Protein AF-A0A182RPG8-F1 (afdb_monomer)

Mean predicted aligned error: 22.14 Å

Sequence (186 aa):
MSAATTPNIVIPEDTPSEQEEIRKASRMTLKEVQNVVSTLKENFYPGKSLPHAPGKDLSVSSAKQPSEPKRCKMVEQLTKATQTTFEDETNLLAEQPSAGYWVKVAEKRRLALKETVEENARLHMELSEKTEELNDLQNVVESLKSLVETVVEMLNEESESKTTNEASQVDDSGIAHSLVDGGTDN

Foldseek 3Di:
DDDDDDDDDDDDDDDPVVVVVCVVVVDDDPVNVVVVVVVPPPPDDDDDDDDDDDDDDDDDDDDDDDDDDDDPPDPPPPDPPPDQDPLNVCQVPDPHGDPVVVVVVVVVVVVVVVVVVVVVVVVVVVVVVVVVVVVVVVVVVVVVVVVVVVVVVVVVVVVVVVVVVVPDDPPPPDDPPPPDDDDDDD

Organism: Anopheles funestus (NCBI:txid62324)

Structure (mmCIF, N/CA/C/O backbone):
data_AF-A0A182RPG8-F1
#
_entry.id   AF-A0A182RPG8-F1
#
loop_
_atom_site.group_PDB
_atom_site.id
_atom_site.type_symbol
_atom_site.label_atom_id
_atom_site.label_alt_id
_atom_site.label_comp_id
_atom_site.label_asym_id
_atom_site.label_entity_id
_atom_site.label_seq_id
_atom_site.pdbx_PDB_ins_code
_atom_site.Cartn_x
_atom_site.Cartn_y
_atom_site.Cartn_z
_atom_site.occupancy
_atom_site.B_iso_or_equiv
_atom_site.auth_seq_id
_atom_site.auth_comp_id
_atom_site.auth_asym_id
_atom_site.auth_atom_id
_atom_site.pdbx_PDB_model_num
ATOM 1 N N . MET A 1 1 ? 1.457 34.847 -58.597 1.00 41.38 1 MET A N 1
ATOM 2 C CA . MET A 1 1 ? 2.650 34.187 -58.028 1.00 41.38 1 MET A CA 1
ATOM 3 C C . MET A 1 1 ? 3.564 35.287 -57.500 1.00 41.38 1 MET A C 1
ATOM 5 O O . MET A 1 1 ? 4.324 35.835 -58.284 1.00 41.38 1 MET A O 1
ATOM 9 N N . SER A 1 2 ? 3.437 35.674 -56.228 1.00 42.12 2 SER A N 1
ATOM 10 C CA . SER A 1 2 ? 4.335 36.659 -55.602 1.00 42.12 2 SER A CA 1
ATOM 11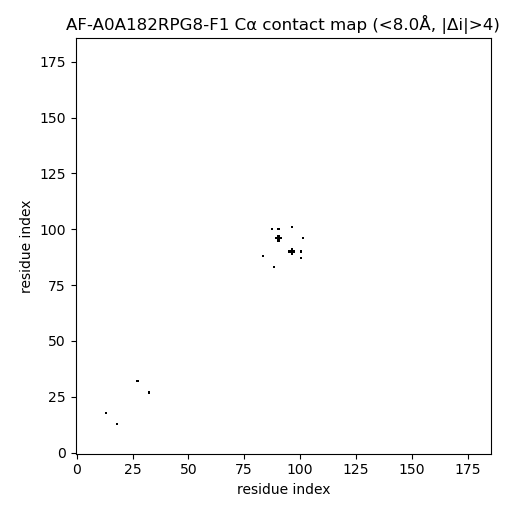 C C . SER A 1 2 ? 5.017 35.990 -54.419 1.00 42.12 2 SER A C 1
ATOM 13 O O . SER A 1 2 ? 4.348 35.609 -53.462 1.00 42.12 2 SER A O 1
ATOM 15 N N . ALA A 1 3 ? 6.328 35.785 -54.528 1.00 46.50 3 ALA A N 1
ATOM 16 C CA . ALA A 1 3 ? 7.155 35.240 -53.463 1.00 46.50 3 ALA A CA 1
ATOM 17 C C . ALA A 1 3 ? 7.423 36.339 -52.423 1.00 46.50 3 ALA A C 1
ATOM 19 O O . ALA A 1 3 ? 7.893 37.421 -52.771 1.00 46.50 3 ALA A O 1
ATOM 20 N N . ALA A 1 4 ? 7.091 36.072 -51.161 1.00 50.72 4 ALA A N 1
ATOM 21 C CA . ALA A 1 4 ? 7.407 36.953 -50.047 1.00 50.72 4 ALA A CA 1
ATOM 22 C C . ALA A 1 4 ? 8.872 36.740 -49.631 1.00 50.72 4 ALA A C 1
ATOM 24 O O . ALA A 1 4 ? 9.248 35.653 -49.197 1.00 50.72 4 ALA A O 1
ATOM 25 N N . THR A 1 5 ? 9.694 37.777 -49.778 1.00 60.41 5 THR A N 1
ATOM 26 C CA . THR A 1 5 ? 11.069 37.827 -49.266 1.00 60.41 5 THR A CA 1
ATOM 27 C C . THR A 1 5 ? 11.039 37.930 -47.742 1.00 60.41 5 THR A C 1
ATOM 29 O O . THR A 1 5 ? 10.543 38.914 -47.197 1.00 60.41 5 THR A O 1
ATOM 32 N N . THR A 1 6 ? 11.573 36.930 -47.043 1.00 64.56 6 THR A N 1
ATOM 33 C CA . THR A 1 6 ? 11.784 36.978 -45.589 1.00 64.56 6 THR A CA 1
ATOM 34 C C . THR A 1 6 ? 13.013 37.835 -45.257 1.00 64.56 6 THR A C 1
ATOM 36 O O . THR A 1 6 ? 14.055 37.641 -45.890 1.00 64.56 6 THR A O 1
ATOM 39 N N . PRO A 1 7 ? 12.945 38.765 -44.285 1.00 70.06 7 PRO A N 1
ATOM 40 C CA . PRO A 1 7 ? 14.108 39.538 -43.867 1.00 70.06 7 PRO A CA 1
ATOM 41 C C . PRO A 1 7 ? 15.117 38.637 -43.145 1.00 70.06 7 PRO A C 1
ATOM 43 O O . PRO A 1 7 ? 14.754 37.815 -42.305 1.00 70.06 7 PRO A O 1
ATOM 46 N N . ASN A 1 8 ? 16.391 38.793 -43.496 1.00 68.50 8 ASN A N 1
ATOM 47 C CA . ASN A 1 8 ? 17.498 38.028 -42.938 1.00 68.50 8 ASN A CA 1
ATOM 48 C C . ASN A 1 8 ? 17.723 38.459 -41.474 1.00 68.50 8 ASN A C 1
ATOM 50 O O . ASN A 1 8 ? 18.109 39.601 -41.224 1.00 68.50 8 ASN A O 1
ATOM 54 N N . ILE A 1 9 ? 17.434 37.581 -40.510 1.00 73.88 9 ILE A N 1
ATOM 55 C CA . ILE A 1 9 ? 17.651 37.848 -39.081 1.00 73.88 9 ILE A CA 1
ATOM 56 C C . ILE A 1 9 ? 19.126 37.583 -38.781 1.00 73.88 9 ILE A C 1
ATOM 58 O O . ILE A 1 9 ? 19.564 36.436 -38.749 1.00 73.88 9 ILE A O 1
ATOM 62 N N . VAL A 1 10 ? 19.894 38.651 -38.575 1.00 72.12 10 VAL A N 1
ATOM 63 C CA . VAL A 1 10 ? 21.277 38.564 -38.097 1.00 72.12 10 VAL A CA 1
ATOM 64 C C . VAL A 1 10 ? 21.232 38.542 -36.574 1.00 72.12 10 VAL A C 1
ATOM 66 O O . VAL A 1 10 ? 20.881 39.544 -35.954 1.00 72.12 10 VAL A O 1
ATOM 69 N N . ILE A 1 11 ? 21.546 37.393 -35.977 1.00 74.62 11 ILE A N 1
ATOM 70 C CA . ILE A 1 11 ? 21.725 37.269 -34.528 1.00 74.62 11 ILE A CA 1
ATOM 71 C C . ILE A 1 11 ? 23.160 37.723 -34.224 1.00 74.62 11 ILE A C 1
ATOM 73 O O . ILE A 1 11 ? 24.088 37.122 -34.766 1.00 74.62 11 ILE A O 1
ATOM 77 N N . PRO A 1 12 ? 23.368 38.786 -33.427 1.00 74.81 12 PRO A N 1
ATOM 78 C CA . PRO A 1 12 ? 24.707 39.165 -33.006 1.00 74.81 12 PRO A CA 1
ATOM 79 C C . PRO A 1 12 ? 25.289 38.047 -32.138 1.00 74.81 12 PRO A C 1
ATOM 81 O O . PRO A 1 12 ? 24.662 37.624 -31.169 1.00 74.81 12 PRO A O 1
ATOM 84 N N . GLU A 1 13 ? 26.462 37.541 -32.515 1.00 76.44 13 GLU A N 1
ATOM 85 C CA . GLU A 1 13 ? 27.203 36.604 -31.675 1.00 76.44 13 GLU A CA 1
ATOM 86 C C . GLU A 1 13 ? 27.802 37.360 -30.488 1.00 76.44 13 GLU A C 1
ATOM 88 O O . GLU A 1 13 ? 28.485 38.372 -30.671 1.00 76.44 13 GLU A O 1
ATOM 93 N N . ASP A 1 14 ? 27.549 36.851 -29.281 1.00 79.56 14 ASP A N 1
ATOM 94 C CA . ASP A 1 14 ? 28.179 37.347 -28.061 1.00 79.56 14 ASP A CA 1
ATOM 95 C C . ASP A 1 14 ? 29.699 37.269 -28.191 1.00 79.56 14 ASP A C 1
ATOM 97 O O . ASP A 1 14 ? 30.266 36.269 -28.653 1.00 79.56 14 ASP A O 1
ATOM 101 N N . THR A 1 15 ? 30.379 38.317 -27.737 1.00 82.50 15 THR A N 1
ATOM 102 C CA . THR A 1 15 ? 31.837 38.336 -27.740 1.00 82.50 15 THR A CA 1
ATOM 103 C C . THR A 1 15 ? 32.386 37.239 -26.815 1.00 82.50 15 THR A C 1
ATOM 105 O O . THR A 1 15 ? 31.747 36.848 -25.832 1.00 82.50 15 THR A O 1
ATOM 108 N N . PRO A 1 16 ? 33.605 36.723 -27.063 1.00 77.19 16 PRO A N 1
ATOM 109 C CA . PRO A 1 16 ? 34.189 35.665 -26.233 1.00 77.19 16 PRO A CA 1
ATOM 110 C C . PRO A 1 16 ? 34.312 36.049 -24.748 1.00 77.19 16 PRO A C 1
ATOM 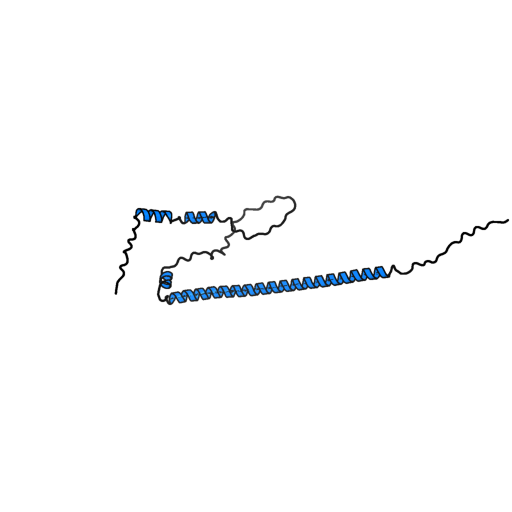112 O O . PRO A 1 16 ? 34.271 35.169 -23.889 1.00 77.19 16 PRO A O 1
ATOM 115 N N . SER A 1 17 ? 34.408 37.347 -24.438 1.00 78.69 17 SER A N 1
ATOM 116 C CA . SER A 1 17 ? 34.407 37.851 -23.060 1.00 78.69 17 SER A CA 1
ATOM 117 C C . SER A 1 17 ? 33.028 37.732 -22.402 1.00 78.69 17 SER A C 1
ATOM 119 O O . SER A 1 17 ? 32.938 37.283 -21.261 1.00 78.69 17 SER A O 1
ATOM 121 N N . GLU A 1 18 ? 31.954 38.071 -23.120 1.00 79.31 18 GLU A N 1
ATOM 122 C CA . GLU A 1 18 ? 30.571 37.965 -22.629 1.00 79.31 18 GLU A CA 1
ATOM 123 C C . GLU A 1 18 ? 30.169 36.498 -22.420 1.00 79.31 18 GLU A C 1
ATOM 125 O O . GLU A 1 18 ? 29.593 36.148 -21.390 1.00 79.31 18 GLU A O 1
ATOM 130 N N . GLN A 1 19 ? 30.576 35.594 -23.320 1.00 75.50 19 GLN A N 1
ATOM 131 C CA . GLN A 1 19 ? 30.366 34.156 -23.116 1.00 75.50 19 GLN A CA 1
ATOM 132 C C . GLN A 1 19 ? 31.082 33.623 -21.871 1.00 75.50 19 GLN A C 1
ATOM 134 O O . GLN A 1 19 ? 30.563 32.734 -21.190 1.00 75.50 19 GLN A O 1
ATOM 139 N N . GLU A 1 20 ? 32.285 34.116 -21.569 1.00 76.19 20 GLU A N 1
ATOM 140 C CA . GLU A 1 20 ? 33.016 33.688 -20.379 1.00 76.19 20 GLU A CA 1
ATOM 141 C C . GLU A 1 20 ? 32.371 34.222 -19.093 1.00 76.19 20 GLU A C 1
AT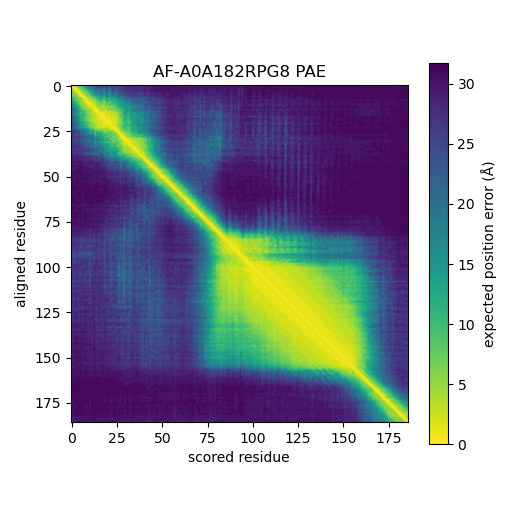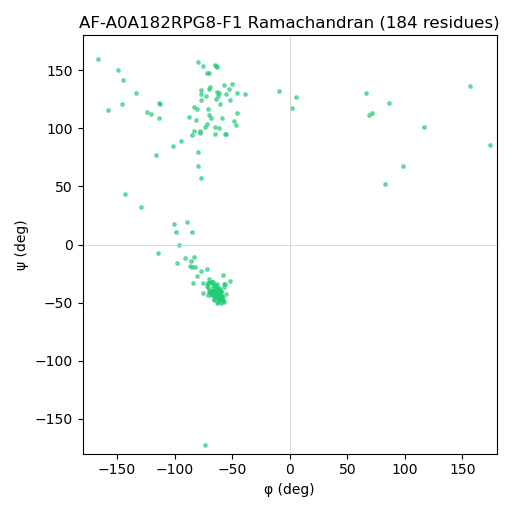OM 143 O O . GLU A 1 20 ? 32.297 33.498 -18.098 1.00 76.19 20 GLU A O 1
ATOM 148 N N . GLU A 1 21 ? 31.839 35.442 -19.122 1.00 76.12 21 GLU A N 1
ATOM 149 C CA . GLU A 1 21 ? 31.092 36.025 -18.008 1.00 76.12 21 GLU A CA 1
ATOM 150 C C . GLU A 1 21 ? 29.781 35.272 -17.744 1.00 76.12 21 GLU A C 1
ATOM 152 O O . GLU A 1 21 ? 29.522 34.885 -16.604 1.00 76.12 21 GLU A O 1
ATOM 157 N N . ILE A 1 22 ? 29.018 34.924 -18.786 1.00 70.38 22 ILE A N 1
ATOM 158 C CA . ILE A 1 22 ? 27.798 34.107 -18.666 1.00 70.38 22 ILE A CA 1
ATOM 159 C C . ILE A 1 22 ? 28.120 32.717 -18.094 1.00 70.38 22 ILE A C 1
ATOM 161 O O . ILE A 1 22 ? 27.389 32.205 -17.238 1.00 70.38 22 ILE A O 1
ATOM 165 N N . ARG A 1 23 ? 29.244 32.107 -18.505 1.00 70.06 23 ARG A N 1
ATOM 166 C CA . ARG A 1 23 ? 29.711 30.819 -17.954 1.00 70.06 23 ARG A CA 1
ATOM 167 C C . ARG A 1 23 ? 30.122 30.924 -16.488 1.00 70.06 23 ARG A C 1
ATOM 169 O O . ARG A 1 23 ? 29.920 29.957 -15.755 1.00 70.06 23 ARG A O 1
ATOM 176 N N . LYS A 1 24 ? 30.696 32.053 -16.064 1.00 72.12 24 LYS A N 1
ATOM 177 C CA . LYS A 1 24 ? 31.084 32.312 -14.667 1.00 72.12 24 LYS A CA 1
ATOM 178 C C . LYS A 1 24 ? 29.870 32.624 -13.791 1.00 72.12 24 LYS A C 1
ATOM 180 O O . LYS A 1 24 ? 29.778 32.080 -12.699 1.00 72.12 24 LYS A O 1
ATOM 185 N N . ALA A 1 25 ? 28.918 33.412 -14.286 1.00 66.00 25 ALA A N 1
ATOM 186 C CA . ALA A 1 25 ? 27.693 33.761 -13.568 1.00 66.00 25 ALA A CA 1
ATOM 187 C C . ALA A 1 25 ? 26.720 32.574 -13.434 1.00 66.00 25 ALA A C 1
ATOM 189 O O . ALA A 1 25 ? 26.041 32.444 -12.420 1.00 66.00 25 ALA A O 1
ATOM 190 N N . SER A 1 26 ? 26.675 31.678 -14.428 1.00 64.81 26 SER A N 1
ATOM 191 C CA . SER A 1 26 ? 25.752 30.529 -14.424 1.00 64.81 26 SER A CA 1
ATOM 192 C C . SER A 1 26 ? 26.285 29.295 -13.687 1.00 64.81 26 SER A C 1
ATOM 194 O O . SER A 1 26 ? 25.526 28.364 -13.418 1.00 64.81 26 SER A O 1
ATOM 196 N N . ARG A 1 27 ? 27.585 29.233 -13.365 1.00 63.31 27 ARG A N 1
ATOM 197 C CA . ARG A 1 27 ? 28.196 28.071 -12.702 1.00 63.31 27 ARG A CA 1
ATOM 198 C C . ARG A 1 27 ? 28.402 28.330 -11.214 1.00 63.31 27 ARG A C 1
ATOM 200 O O . ARG A 1 27 ? 29.506 28.646 -10.786 1.00 63.31 27 ARG A O 1
ATOM 207 N N . MET A 1 28 ? 27.365 28.084 -10.417 1.00 63.97 28 MET A N 1
ATOM 208 C CA . MET A 1 28 ? 27.578 27.798 -8.995 1.00 63.97 28 MET A CA 1
ATOM 209 C C . MET A 1 28 ? 28.433 26.535 -8.878 1.00 63.97 28 MET A C 1
ATOM 211 O O . MET A 1 28 ? 28.155 25.512 -9.515 1.00 63.97 28 MET A O 1
ATOM 215 N N . THR A 1 29 ? 29.496 26.593 -8.084 1.00 70.31 29 THR A N 1
ATOM 216 C CA . THR A 1 29 ? 30.315 25.406 -7.840 1.00 70.31 29 THR A CA 1
ATOM 217 C C . THR A 1 29 ? 29.529 24.420 -6.973 1.00 70.31 29 THR A C 1
ATOM 219 O O . THR A 1 29 ? 28.746 24.813 -6.112 1.00 70.31 29 THR A O 1
ATOM 222 N N . LEU A 1 30 ? 29.738 23.113 -7.161 1.00 61.81 30 LEU A N 1
ATOM 223 C CA . LEU A 1 30 ? 29.043 22.067 -6.388 1.00 61.81 30 LEU A CA 1
ATOM 224 C C . LEU A 1 30 ? 29.155 22.285 -4.863 1.00 61.81 30 LEU A C 1
ATOM 226 O O . LEU A 1 30 ? 28.234 21.966 -4.114 1.00 61.81 30 LEU A O 1
ATOM 230 N N . LYS A 1 31 ? 30.268 22.880 -4.413 1.00 64.75 31 LYS A N 1
ATOM 231 C CA . LYS A 1 31 ? 30.506 23.248 -3.012 1.00 64.75 31 LYS A CA 1
ATOM 232 C C . LYS A 1 31 ? 29.532 24.316 -2.502 1.00 64.75 31 LYS A C 1
ATOM 234 O O . LYS A 1 31 ? 29.085 24.219 -1.364 1.00 64.75 31 LYS A O 1
ATOM 239 N N . GLU A 1 32 ? 29.175 25.299 -3.324 1.00 67.38 32 GLU A N 1
ATOM 240 C CA . GLU A 1 32 ? 28.204 26.338 -2.952 1.00 67.38 32 GLU A CA 1
ATOM 241 C C . GLU A 1 32 ? 26.791 25.766 -2.839 1.00 67.38 32 GLU A C 1
ATOM 243 O O . GLU A 1 32 ? 26.097 26.042 -1.863 1.00 67.38 32 GLU A O 1
ATOM 248 N N . VAL A 1 33 ? 26.398 24.878 -3.758 1.00 61.31 33 VAL A N 1
ATOM 249 C CA . VAL A 1 33 ? 25.091 24.198 -3.705 1.00 61.31 33 VAL A CA 1
ATOM 250 C C . VAL A 1 33 ? 24.978 23.311 -2.459 1.00 61.31 33 VAL A C 1
ATOM 252 O O . VAL A 1 33 ? 23.950 23.306 -1.783 1.00 61.31 33 VAL A O 1
ATOM 255 N N . GLN A 1 34 ? 26.049 22.598 -2.099 1.00 63.47 34 GLN A N 1
ATOM 256 C CA . GLN A 1 34 ? 26.065 21.720 -0.926 1.00 63.47 34 GLN A CA 1
ATOM 257 C C . GLN A 1 34 ? 25.972 22.496 0.401 1.00 63.47 34 GLN A C 1
ATOM 259 O O . GLN A 1 34 ? 25.341 22.018 1.349 1.00 63.47 34 GLN A O 1
ATOM 264 N N . ASN A 1 35 ? 26.530 23.710 0.460 1.00 62.53 35 ASN A N 1
ATOM 265 C CA . ASN A 1 35 ? 26.389 24.599 1.615 1.00 62.53 35 ASN A CA 1
ATOM 266 C C . ASN A 1 35 ? 24.956 25.129 1.774 1.00 62.53 35 ASN A C 1
ATOM 268 O O . ASN A 1 35 ? 24.442 25.120 2.889 1.00 62.53 35 ASN A O 1
ATOM 272 N N . VAL A 1 36 ? 24.285 25.518 0.683 1.00 60.78 36 VAL A N 1
ATOM 273 C CA . VAL A 1 36 ? 22.884 25.989 0.723 1.00 60.78 36 VAL A CA 1
ATOM 274 C C . VAL A 1 36 ? 21.929 24.876 1.172 1.00 60.78 36 VAL A C 1
ATOM 276 O O . VAL A 1 36 ? 21.030 25.103 1.978 1.00 60.78 36 VAL A O 1
ATOM 279 N N . VAL A 1 37 ? 22.148 23.642 0.709 1.00 59.69 37 VAL A N 1
ATOM 280 C CA . VAL A 1 37 ? 21.346 22.480 1.134 1.00 59.69 37 VAL A CA 1
ATOM 281 C C . VAL A 1 37 ? 21.598 22.124 2.605 1.00 59.69 37 VAL A C 1
ATOM 283 O O . VAL A 1 37 ? 20.681 21.683 3.297 1.00 59.69 37 VAL A O 1
ATOM 286 N N . SER A 1 38 ? 22.815 22.347 3.110 1.00 60.22 38 SER A N 1
ATOM 287 C CA . SER A 1 38 ? 23.152 22.082 4.515 1.00 60.22 38 SER A CA 1
ATOM 288 C C . SER A 1 38 ? 22.488 23.070 5.481 1.00 60.22 38 SER A C 1
ATOM 290 O O . SER A 1 38 ? 22.120 22.674 6.585 1.00 60.22 38 SER A O 1
ATOM 292 N N . THR A 1 39 ? 22.298 24.331 5.079 1.00 58.19 39 THR A N 1
ATOM 293 C CA . THR A 1 39 ? 21.663 25.359 5.923 1.00 58.19 39 THR A CA 1
ATOM 294 C C . THR A 1 39 ? 20.135 25.356 5.848 1.00 58.19 39 THR A C 1
ATOM 296 O O . THR A 1 39 ? 19.491 25.822 6.780 1.00 58.19 39 THR A O 1
ATOM 299 N N . LEU A 1 40 ? 19.527 24.769 4.808 1.00 56.72 40 LEU A N 1
ATOM 300 C CA . LEU A 1 40 ? 18.065 24.676 4.649 1.00 56.72 40 LEU A CA 1
ATOM 301 C C . LEU A 1 40 ? 17.451 23.414 5.295 1.00 56.72 40 LEU A C 1
ATOM 303 O O . LEU A 1 40 ? 16.341 23.001 4.963 1.00 56.72 40 LEU A O 1
ATOM 307 N N . LYS A 1 41 ? 18.162 22.767 6.225 1.00 59.66 41 LYS A N 1
ATOM 308 C CA . LYS A 1 41 ? 17.701 21.534 6.887 1.00 59.66 41 LYS A CA 1
ATOM 309 C C . LYS A 1 41 ? 16.791 21.775 8.108 1.00 59.66 41 LYS A C 1
ATOM 311 O O . LYS A 1 41 ? 16.514 20.838 8.851 1.00 59.66 41 LYS A O 1
ATOM 316 N N . GLU A 1 42 ? 16.327 23.006 8.330 1.00 56.03 42 GLU A N 1
ATOM 317 C CA . GLU A 1 42 ? 15.491 23.374 9.487 1.00 56.03 42 GLU A CA 1
ATOM 318 C C . GLU A 1 42 ? 13.979 23.156 9.261 1.00 56.03 42 GLU A C 1
ATOM 320 O O . GLU A 1 42 ? 13.233 23.002 10.221 1.00 56.03 42 GLU A O 1
ATOM 325 N N . ASN A 1 43 ? 13.508 23.039 8.012 1.00 56.91 43 ASN A N 1
ATOM 326 C CA . ASN A 1 43 ? 12.065 23.026 7.706 1.00 56.91 43 ASN A CA 1
ATOM 327 C C . ASN A 1 43 ? 11.429 21.638 7.494 1.00 56.91 43 ASN A C 1
ATOM 329 O O . ASN A 1 43 ? 10.283 21.552 7.064 1.00 56.91 43 ASN A O 1
ATOM 333 N N . PHE A 1 44 ? 12.127 20.541 7.802 1.00 47.06 44 PHE A N 1
ATOM 334 C CA . PHE A 1 44 ? 11.563 19.187 7.703 1.00 47.06 44 PHE A CA 1
ATOM 335 C C . PHE A 1 44 ? 11.493 18.510 9.073 1.00 47.06 44 PHE A C 1
ATOM 337 O O . PHE A 1 44 ? 12.280 17.620 9.392 1.00 47.06 44 PHE A O 1
ATOM 344 N N . TYR A 1 45 ? 10.498 18.908 9.863 1.00 50.91 45 TYR A N 1
ATOM 345 C CA . TYR A 1 45 ? 10.025 18.122 10.999 1.00 50.91 45 TYR A CA 1
ATOM 346 C C . TYR A 1 45 ? 8.596 17.639 10.713 1.00 50.91 45 TYR A C 1
ATOM 348 O O . TYR A 1 45 ? 7.666 18.444 10.734 1.00 50.91 45 TYR A O 1
ATOM 356 N N . PRO A 1 46 ? 8.383 16.334 10.457 1.00 47.62 46 PRO A N 1
ATOM 357 C CA . PRO A 1 46 ? 7.066 15.727 10.591 1.00 47.62 46 PRO A CA 1
ATOM 358 C C . PRO A 1 46 ? 6.643 15.842 12.059 1.00 47.62 46 PRO A C 1
ATOM 360 O O . PRO A 1 46 ? 7.419 15.498 12.956 1.00 47.62 46 PRO A O 1
ATOM 363 N N . GLY A 1 47 ? 5.445 16.378 12.291 1.00 48.62 47 GLY A N 1
ATOM 364 C CA . GLY A 1 47 ? 4.926 16.713 13.612 1.00 48.62 47 GLY A CA 1
ATOM 365 C C . GLY A 1 47 ? 5.132 15.612 14.652 1.00 48.62 47 GLY A C 1
ATOM 366 O O . GLY A 1 47 ? 4.788 14.451 14.438 1.00 48.62 47 GLY A O 1
ATOM 367 N N . LYS A 1 48 ? 5.665 16.006 15.809 1.00 45.06 48 LYS A N 1
ATOM 368 C CA . LYS A 1 48 ? 5.553 15.237 17.045 1.00 45.06 48 LYS A CA 1
ATOM 369 C C . LYS A 1 48 ? 4.692 16.029 18.014 1.00 45.06 48 LYS A C 1
ATOM 371 O O . LYS A 1 48 ? 4.985 17.176 18.341 1.00 45.06 48 LYS A O 1
ATOM 376 N N . SER A 1 49 ? 3.605 15.382 18.402 1.00 43.12 49 SER A N 1
ATOM 377 C CA . SER A 1 49 ? 2.645 15.783 19.416 1.00 43.12 49 SER A CA 1
ATOM 378 C C . SER A 1 49 ? 3.322 16.168 20.730 1.00 43.12 49 SER A C 1
ATOM 380 O O . SER A 1 49 ? 4.223 15.480 21.208 1.00 43.12 49 SER A O 1
ATOM 382 N N . LEU A 1 50 ? 2.811 17.244 21.319 1.00 44.72 50 LEU A N 1
ATOM 383 C CA . LEU A 1 50 ? 2.996 17.648 22.707 1.00 44.72 50 LEU A CA 1
ATOM 384 C C . LEU A 1 50 ? 2.641 16.483 23.657 1.00 44.72 50 LEU A C 1
ATOM 386 O O . LEU A 1 50 ? 1.548 15.929 23.523 1.00 44.72 50 LEU A O 1
ATOM 390 N N . PRO A 1 51 ? 3.462 16.181 24.676 1.00 45.12 51 PRO A N 1
ATOM 391 C CA . PRO A 1 51 ? 2.935 15.689 25.933 1.00 45.12 51 PRO A CA 1
ATOM 392 C C . PRO A 1 51 ? 3.199 16.720 27.029 1.00 45.12 51 PRO A C 1
ATOM 394 O O . PRO A 1 51 ? 4.323 17.135 27.308 1.00 45.12 51 PRO A O 1
ATOM 397 N N . HIS A 1 52 ? 2.092 17.138 27.620 1.00 39.34 52 HIS A N 1
ATOM 398 C CA . HIS A 1 52 ? 1.974 17.947 28.818 1.00 39.34 52 HIS A CA 1
ATOM 399 C C . HIS A 1 52 ? 2.804 17.327 29.962 1.00 39.34 52 HIS A C 1
ATOM 401 O O . HIS A 1 52 ? 2.604 16.167 30.315 1.00 39.34 52 HIS A O 1
ATOM 407 N N . ALA A 1 53 ? 3.722 18.092 30.558 1.00 41.31 53 ALA A N 1
ATOM 408 C CA . ALA A 1 53 ? 4.325 17.751 31.852 1.00 41.31 53 ALA A CA 1
ATOM 409 C C . ALA A 1 53 ? 3.314 18.039 32.980 1.00 41.31 53 ALA A C 1
ATOM 411 O O . ALA A 1 53 ? 2.474 18.928 32.818 1.00 41.31 53 ALA A O 1
ATOM 412 N N . PRO A 1 54 ? 3.388 17.362 34.139 1.00 47.09 54 PRO A N 1
ATOM 413 C CA . PRO A 1 54 ? 4.137 18.007 35.224 1.00 47.09 54 PRO A CA 1
ATOM 414 C C . PRO A 1 54 ? 4.844 17.044 36.204 1.00 47.09 54 PRO A C 1
ATOM 416 O O . PRO A 1 54 ? 4.321 15.992 36.547 1.00 47.09 54 PRO A O 1
ATOM 419 N N . GLY A 1 55 ? 5.970 17.499 36.773 1.00 34.75 55 GLY A N 1
ATOM 420 C CA . GLY A 1 55 ? 6.285 17.243 38.189 1.00 34.75 55 GLY A CA 1
ATOM 421 C C . GLY A 1 55 ? 7.524 16.402 38.555 1.00 34.75 55 GLY A C 1
ATOM 422 O O . GLY A 1 55 ? 7.440 15.188 38.626 1.00 34.75 55 GLY A O 1
ATOM 423 N N . LYS A 1 56 ? 8.589 17.124 38.949 1.00 40.22 56 LYS A N 1
ATOM 424 C CA . LYS A 1 56 ? 9.494 16.932 40.114 1.00 40.22 56 LYS A CA 1
ATOM 425 C C . LYS A 1 56 ? 10.478 15.738 40.216 1.00 40.22 56 LYS A C 1
ATOM 427 O O . LYS A 1 56 ? 10.114 14.628 40.568 1.00 40.22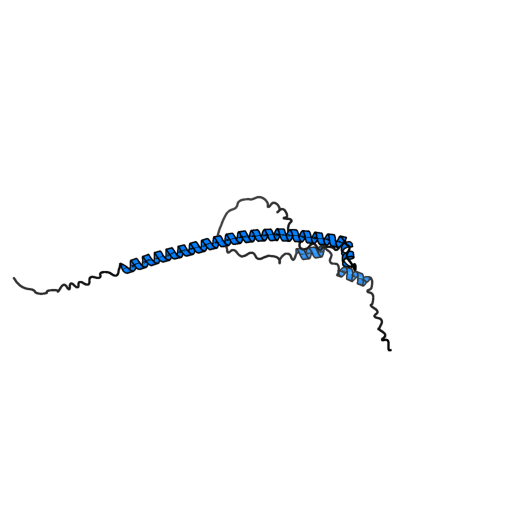 56 LYS A O 1
ATOM 432 N N . ASP A 1 57 ? 11.756 16.132 40.116 1.00 32.00 57 ASP A N 1
ATOM 433 C CA . ASP A 1 57 ? 12.840 15.967 41.107 1.00 32.00 57 ASP A CA 1
ATOM 434 C C . ASP A 1 57 ? 13.709 14.683 41.198 1.00 32.00 57 ASP A C 1
ATOM 436 O O . ASP A 1 57 ? 13.262 13.596 41.537 1.00 32.00 57 ASP A O 1
ATOM 440 N N . LEU A 1 58 ? 15.023 14.950 41.047 1.00 38.75 58 LEU A N 1
ATOM 441 C CA . LEU A 1 58 ? 16.228 14.294 41.592 1.00 38.75 58 LEU A CA 1
ATOM 442 C C . LEU A 1 58 ? 16.651 12.904 41.071 1.00 38.75 58 LEU A C 1
ATOM 444 O O . LEU A 1 58 ? 16.098 11.878 41.440 1.00 38.75 58 LEU A O 1
ATOM 448 N N . SER A 1 59 ? 17.803 12.854 40.388 1.00 35.47 59 SER A N 1
ATOM 449 C CA . SER A 1 59 ? 19.066 12.328 40.956 1.00 35.47 59 SER A CA 1
ATOM 450 C C . SER A 1 59 ? 20.041 11.860 39.864 1.00 35.47 59 SER A C 1
ATOM 452 O O . SER A 1 59 ? 19.683 11.204 38.891 1.00 35.47 59 SER A O 1
ATOM 454 N N . VAL A 1 60 ? 21.303 12.231 40.057 1.00 37.59 60 VAL A N 1
ATOM 455 C CA . VAL A 1 60 ? 22.476 11.950 39.227 1.00 37.59 60 VAL A CA 1
ATOM 456 C C . VAL A 1 60 ? 22.873 10.472 39.299 1.00 37.59 60 VAL A C 1
ATOM 458 O O . VAL A 1 60 ? 23.102 9.960 40.390 1.00 37.59 60 VAL A O 1
ATOM 461 N N . SER A 1 61 ? 23.140 9.837 38.151 1.00 34.00 61 SER A N 1
ATOM 462 C CA . SER A 1 61 ? 24.230 8.854 38.051 1.00 34.00 61 SER A CA 1
ATOM 463 C C . SER A 1 61 ? 24.725 8.660 36.613 1.00 34.00 61 SER A C 1
ATOM 465 O O . SER A 1 61 ? 24.001 8.186 35.744 1.00 34.00 61 SER A O 1
ATOM 467 N N . SER A 1 62 ? 25.990 9.037 36.422 1.00 42.38 62 SER A N 1
ATOM 468 C CA . SER A 1 62 ? 26.988 8.548 35.461 1.00 42.38 62 SER A CA 1
ATOM 469 C C . SER A 1 62 ? 26.550 7.452 34.475 1.00 42.38 62 SER A C 1
ATOM 471 O O . SER A 1 62 ? 26.326 6.307 34.865 1.00 42.38 62 SER A O 1
ATOM 473 N N . ALA A 1 63 ? 26.574 7.765 33.176 1.00 34.47 63 ALA A N 1
ATOM 474 C CA . ALA A 1 63 ? 26.659 6.755 32.129 1.00 34.47 63 ALA A CA 1
ATOM 475 C C . ALA A 1 63 ? 27.480 7.263 30.934 1.00 34.47 63 ALA A C 1
ATOM 477 O O . ALA A 1 63 ? 27.187 8.285 30.321 1.00 34.47 63 ALA A O 1
ATOM 478 N N . LYS A 1 64 ? 28.549 6.506 30.677 1.00 39.94 64 LYS A N 1
ATOM 479 C CA . LYS A 1 64 ? 29.341 6.353 29.452 1.00 39.94 64 LYS A CA 1
ATOM 480 C C . LYS A 1 64 ? 28.778 6.996 28.176 1.00 39.94 64 LYS A C 1
ATOM 482 O O . LYS A 1 64 ? 27.652 6.738 27.778 1.00 39.94 64 LYS A O 1
ATOM 487 N N . GLN A 1 65 ? 29.689 7.719 27.523 1.00 39.06 65 GLN A N 1
ATOM 488 C CA . GLN A 1 65 ? 29.821 8.005 26.091 1.00 39.06 65 GLN A CA 1
ATOM 489 C C . GLN A 1 65 ? 28.698 7.512 25.158 1.00 39.06 65 GLN A C 1
ATOM 491 O O . GLN A 1 65 ? 28.465 6.303 25.080 1.00 39.06 65 GLN A O 1
ATOM 496 N N . PRO A 1 66 ? 28.107 8.393 24.330 1.00 38.53 66 PRO A N 1
ATOM 497 C CA . PRO A 1 66 ? 27.307 7.942 23.208 1.00 38.53 66 PRO A CA 1
ATOM 498 C C . PRO A 1 66 ? 28.247 7.366 22.144 1.00 38.53 66 PRO A C 1
ATOM 500 O O . PRO A 1 66 ? 28.931 8.089 21.423 1.00 38.53 66 PRO A O 1
ATOM 503 N N . SER A 1 67 ? 28.291 6.038 22.071 1.00 45.78 67 SER A N 1
ATOM 504 C CA . SER A 1 67 ? 28.772 5.326 20.895 1.00 45.78 67 SER A CA 1
ATOM 505 C C . SER A 1 67 ? 27.979 5.791 19.677 1.00 45.78 67 SER A C 1
ATOM 507 O O . SER A 1 67 ? 26.746 5.807 19.710 1.00 45.78 67 SER A O 1
ATOM 509 N N . GLU A 1 68 ? 28.706 6.159 18.628 1.00 50.84 68 GLU A N 1
ATOM 510 C CA . GLU A 1 68 ? 28.209 6.558 17.316 1.00 50.84 68 GLU A CA 1
ATOM 511 C C . GLU A 1 68 ? 27.003 5.712 16.865 1.00 50.84 68 GLU A C 1
ATOM 513 O O . GLU A 1 68 ? 27.078 4.475 16.868 1.00 50.84 68 GLU A O 1
ATOM 518 N N . PRO A 1 69 ? 25.890 6.329 16.431 1.00 48.00 69 PRO A N 1
ATOM 519 C CA . PRO A 1 69 ? 24.822 5.579 15.801 1.00 48.00 69 PRO A CA 1
ATOM 520 C C . PRO A 1 69 ? 25.324 5.071 14.448 1.00 48.00 69 PRO A C 1
ATOM 522 O O . PRO A 1 69 ? 25.519 5.833 13.497 1.00 48.00 69 PRO A O 1
ATOM 525 N N . LYS A 1 70 ? 25.539 3.751 14.375 1.00 49.72 70 LYS A N 1
ATOM 526 C CA . LYS A 1 70 ? 25.750 3.006 13.132 1.00 49.72 70 LYS A CA 1
ATOM 527 C C . LYS A 1 70 ? 24.701 3.457 12.119 1.00 49.72 70 LYS A C 1
ATOM 529 O O . LYS A 1 70 ? 23.510 3.228 12.297 1.00 49.72 70 LYS A O 1
ATOM 534 N N . ARG A 1 71 ? 25.183 4.119 11.070 1.00 45.81 71 ARG A N 1
ATOM 535 C CA . ARG A 1 71 ? 24.430 4.620 9.921 1.00 45.81 71 ARG A CA 1
ATOM 536 C C . ARG A 1 71 ? 23.484 3.526 9.404 1.00 45.81 71 ARG A C 1
ATOM 538 O O . ARG A 1 71 ? 23.928 2.606 8.719 1.00 45.81 71 ARG A O 1
ATOM 545 N N . CYS A 1 72 ? 22.192 3.630 9.724 1.00 38.69 72 CYS A N 1
ATOM 546 C CA . CYS A 1 72 ? 21.135 2.878 9.055 1.00 38.69 72 CYS A CA 1
ATOM 547 C C . CYS A 1 72 ? 21.146 3.294 7.582 1.00 38.69 72 CYS A C 1
ATOM 549 O O . CYS A 1 72 ? 20.691 4.374 7.217 1.00 38.69 72 CYS A O 1
ATOM 551 N N . LYS A 1 73 ? 21.751 2.457 6.739 1.00 54.88 73 LYS A N 1
ATOM 552 C CA . LYS A 1 73 ? 21.772 2.609 5.283 1.00 54.88 73 LYS A CA 1
ATOM 553 C C . LYS A 1 73 ? 20.445 2.123 4.704 1.00 54.88 73 LYS A C 1
ATOM 555 O O . LYS A 1 73 ? 20.411 1.104 4.032 1.00 54.88 73 LYS A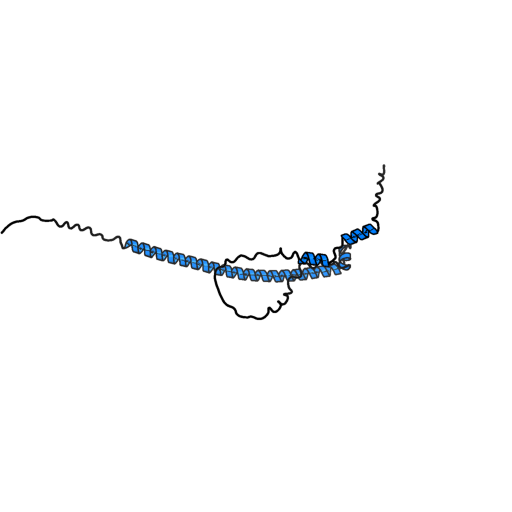 O 1
ATOM 560 N N . MET A 1 74 ? 19.353 2.815 4.975 1.00 51.38 74 MET A N 1
ATOM 561 C CA . MET A 1 74 ? 18.137 2.691 4.174 1.00 51.38 74 MET A CA 1
ATOM 562 C C . MET A 1 74 ? 17.497 4.071 4.121 1.00 51.38 74 MET A C 1
ATOM 564 O O . MET A 1 74 ? 17.544 4.797 5.106 1.00 51.38 74 MET A O 1
ATOM 568 N N . VAL A 1 75 ? 16.935 4.428 2.967 1.00 51.94 75 VAL A N 1
ATOM 569 C CA . VAL A 1 75 ? 16.481 5.781 2.585 1.00 51.94 75 VAL A CA 1
ATOM 570 C C . VAL A 1 75 ? 17.597 6.700 2.046 1.00 51.94 75 VAL A C 1
ATOM 572 O O . VAL A 1 75 ? 17.773 7.835 2.467 1.00 51.94 75 VAL A O 1
ATOM 575 N N . GLU A 1 76 ? 18.347 6.221 1.048 1.00 47.00 76 GLU A N 1
ATOM 576 C CA . GLU A 1 76 ? 19.216 7.064 0.195 1.00 47.00 76 GLU A CA 1
ATOM 577 C C . GLU A 1 76 ? 18.943 6.791 -1.303 1.00 47.00 76 GLU A C 1
ATOM 579 O O . GLU A 1 76 ? 19.850 6.822 -2.131 1.00 47.00 76 GLU A O 1
ATOM 584 N N . GLN A 1 77 ? 17.694 6.454 -1.663 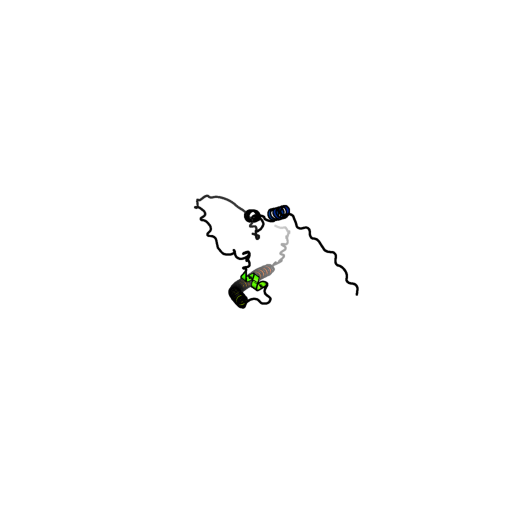1.00 52.88 77 GLN A N 1
ATOM 585 C CA . GLN A 1 77 ? 17.322 6.129 -3.053 1.00 52.88 77 GLN A CA 1
ATOM 586 C C . GLN A 1 77 ? 16.354 7.108 -3.732 1.00 52.88 77 GLN A C 1
ATOM 588 O O . GLN A 1 77 ? 16.173 6.994 -4.938 1.00 52.88 77 GLN A O 1
ATOM 593 N N . LEU A 1 78 ? 15.777 8.099 -3.041 1.00 51.47 78 LEU A N 1
ATOM 594 C CA . LEU A 1 78 ? 14.756 8.944 -3.684 1.00 51.47 78 LEU A CA 1
ATOM 595 C C . LEU A 1 78 ? 15.319 10.096 -4.540 1.00 51.47 78 LEU A C 1
ATOM 597 O O . LEU A 1 78 ? 14.584 10.699 -5.312 1.00 51.47 78 LEU A O 1
ATOM 601 N N . THR A 1 79 ? 16.620 10.388 -4.483 1.00 48.66 79 THR A N 1
ATOM 602 C CA . THR A 1 79 ? 17.223 11.482 -5.272 1.00 48.66 79 THR A CA 1
ATOM 603 C C . THR A 1 79 ? 18.625 11.152 -5.783 1.00 48.66 79 THR A C 1
ATOM 605 O O . THR A 1 79 ? 19.526 11.990 -5.773 1.00 48.66 79 THR A O 1
ATOM 608 N N . LYS A 1 80 ? 18.845 9.936 -6.299 1.00 60.31 80 LYS A N 1
ATOM 609 C CA . LYS A 1 80 ? 19.957 9.760 -7.243 1.00 60.31 80 LYS A CA 1
ATOM 610 C C . LYS A 1 80 ? 19.544 10.401 -8.560 1.00 60.31 80 LYS A C 1
ATOM 612 O O . LYS A 1 80 ? 18.784 9.808 -9.322 1.00 60.31 80 LYS A O 1
ATOM 617 N N . ALA A 1 81 ? 20.047 11.609 -8.815 1.00 60.28 81 ALA A N 1
ATOM 618 C CA . ALA A 1 81 ? 20.084 12.166 -10.159 1.00 60.28 81 ALA A CA 1
ATOM 619 C C . ALA A 1 81 ? 20.676 11.088 -11.079 1.00 60.28 81 ALA A C 1
ATOM 621 O O . ALA A 1 81 ? 21.853 10.739 -10.970 1.00 60.28 81 ALA A O 1
ATOM 622 N N . THR A 1 82 ? 19.823 10.466 -11.891 1.00 63.81 82 THR A N 1
ATOM 623 C CA . THR A 1 82 ? 20.254 9.414 -12.806 1.00 63.81 82 THR A CA 1
ATOM 624 C C . THR A 1 82 ? 20.903 10.128 -13.971 1.00 63.81 82 THR A C 1
ATOM 626 O O . THR A 1 82 ? 20.215 10.665 -14.833 1.00 63.81 82 THR A O 1
ATOM 629 N N . GLN A 1 83 ? 22.231 10.208 -13.941 1.00 73.31 83 GLN A N 1
ATOM 630 C CA . GLN A 1 83 ? 22.993 10.687 -15.080 1.00 73.31 83 GLN A CA 1
ATOM 631 C C . GLN A 1 83 ? 22.716 9.744 -16.253 1.00 73.31 83 GLN A C 1
ATOM 633 O O . GLN A 1 83 ? 22.937 8.536 -16.138 1.00 73.31 83 GLN A O 1
ATOM 638 N N . THR A 1 84 ? 22.187 10.287 -17.347 1.00 73.94 84 THR A N 1
ATOM 639 C CA . THR A 1 84 ? 21.985 9.545 -18.589 1.00 73.94 84 THR A CA 1
ATOM 640 C C . THR A 1 84 ? 23.338 9.109 -19.123 1.00 73.94 84 THR A C 1
ATOM 642 O O . THR A 1 84 ? 24.290 9.890 -19.171 1.00 73.94 84 THR A O 1
ATOM 645 N N . THR A 1 85 ? 23.457 7.832 -19.474 1.00 82.88 85 THR A N 1
ATOM 646 C CA . THR A 1 85 ? 24.634 7.371 -20.208 1.00 82.88 85 THR A CA 1
ATOM 647 C C . THR A 1 85 ? 24.479 7.735 -21.683 1.00 82.88 85 THR A C 1
ATOM 649 O O . THR A 1 85 ? 23.363 7.884 -22.177 1.00 82.88 85 THR A O 1
ATOM 652 N N . PHE A 1 86 ? 25.589 7.827 -22.416 1.00 80.56 86 PHE A N 1
ATOM 653 C CA . PHE A 1 86 ? 25.554 8.033 -23.869 1.00 80.56 86 PHE A CA 1
ATOM 654 C C . PHE A 1 86 ? 24.733 6.943 -24.593 1.00 80.56 86 PHE A C 1
ATOM 656 O O . PHE A 1 86 ? 24.030 7.207 -25.568 1.00 80.56 86 PHE A O 1
ATOM 663 N N . GLU A 1 87 ? 24.759 5.708 -24.083 1.00 80.94 87 GLU A N 1
ATOM 664 C CA . GLU A 1 87 ? 23.887 4.629 -24.560 1.00 80.94 87 GLU A CA 1
ATOM 665 C C . GLU A 1 87 ? 22.405 4.926 -24.300 1.00 80.94 87 GLU A C 1
ATOM 667 O O . GLU A 1 87 ? 21.567 4.654 -25.153 1.00 80.94 87 GLU A O 1
ATOM 672 N N . ASP A 1 88 ? 22.051 5.488 -23.145 1.00 81.69 88 ASP A N 1
ATOM 673 C CA . ASP A 1 88 ? 20.661 5.855 -22.866 1.00 81.69 88 ASP A CA 1
ATOM 674 C C . ASP A 1 88 ? 20.208 6.999 -23.780 1.00 81.69 88 ASP A C 1
ATOM 676 O O . ASP A 1 88 ? 19.128 6.920 -24.354 1.00 81.69 88 ASP A O 1
ATOM 680 N N . GLU A 1 89 ? 21.046 8.013 -24.000 1.00 83.56 89 GLU A N 1
ATOM 681 C CA . GLU A 1 89 ? 20.743 9.133 -24.903 1.00 83.56 89 GLU A CA 1
ATOM 682 C C . GLU A 1 89 ? 20.533 8.666 -26.345 1.00 83.56 89 GLU A C 1
ATOM 684 O O . GLU A 1 89 ? 19.539 9.020 -26.975 1.00 83.56 89 GLU A O 1
ATOM 689 N N . THR A 1 90 ? 21.416 7.807 -26.856 1.00 84.38 90 THR A N 1
ATOM 690 C CA . THR A 1 90 ? 21.267 7.234 -28.203 1.00 84.38 90 THR A CA 1
ATOM 691 C C . THR A 1 90 ? 20.001 6.388 -28.336 1.00 84.38 90 THR A C 1
ATOM 693 O O . THR A 1 90 ? 19.324 6.477 -29.355 1.00 84.38 90 THR A O 1
ATOM 696 N N . ASN A 1 91 ? 19.622 5.619 -27.309 1.00 88.25 91 ASN A N 1
ATOM 697 C CA . ASN A 1 91 ? 18.365 4.863 -27.318 1.00 88.25 91 ASN A CA 1
ATOM 698 C C . ASN A 1 91 ? 17.117 5.752 -27.205 1.00 88.25 91 ASN A C 1
ATOM 700 O O . ASN A 1 91 ? 16.069 5.369 -27.714 1.00 88.25 91 ASN A O 1
ATOM 704 N N . LEU A 1 92 ? 17.212 6.906 -26.540 1.00 85.88 92 LEU A N 1
ATOM 705 C CA . LEU A 1 92 ? 16.105 7.855 -26.382 1.00 85.88 92 LEU A CA 1
ATOM 706 C C . LEU A 1 92 ? 15.905 8.754 -27.612 1.00 85.88 92 LEU A C 1
ATOM 708 O O . LEU A 1 92 ? 14.791 9.219 -27.839 1.00 85.88 92 LEU A O 1
ATOM 712 N N . LEU A 1 93 ? 16.967 9.011 -28.381 1.00 87.81 93 LEU A N 1
ATOM 713 C CA . LEU A 1 93 ? 16.949 9.889 -29.558 1.00 87.81 93 LEU A CA 1
ATOM 714 C C . LEU A 1 93 ? 16.811 9.135 -30.890 1.00 87.81 93 LEU A C 1
ATOM 716 O O . LEU A 1 93 ? 16.515 9.756 -31.910 1.00 87.81 93 LEU A O 1
ATOM 720 N N . ALA A 1 94 ? 17.042 7.820 -30.910 1.00 87.00 94 ALA A N 1
ATOM 721 C CA . ALA A 1 94 ? 16.879 7.004 -32.109 1.00 87.00 94 ALA A CA 1
ATOM 722 C C . ALA A 1 94 ? 15.398 6.817 -32.483 1.00 87.00 94 ALA A C 1
ATOM 724 O O . ALA A 1 94 ? 14.538 6.687 -31.615 1.00 87.00 94 ALA A O 1
ATOM 725 N N . GLU A 1 95 ? 15.113 6.714 -33.787 1.00 87.94 95 GLU A N 1
ATOM 726 C CA . GLU A 1 95 ? 13.765 6.423 -34.310 1.00 87.94 95 GLU A CA 1
ATOM 727 C C . GLU A 1 95 ? 13.203 5.102 -33.755 1.00 87.94 95 GLU A C 1
ATOM 729 O O . GLU A 1 95 ? 12.007 4.994 -33.486 1.00 87.94 95 GLU A O 1
ATOM 734 N N . GLN A 1 96 ? 14.079 4.117 -33.516 1.00 89.25 96 GLN A N 1
ATOM 735 C CA . GLN A 1 96 ? 13.768 2.939 -32.712 1.00 89.25 96 GLN A CA 1
ATOM 736 C C . GLN A 1 96 ? 14.882 2.631 -31.699 1.00 89.25 96 GLN A C 1
ATOM 738 O O . GLN A 1 96 ? 16.048 2.526 -32.093 1.00 89.25 96 GLN A O 1
ATOM 743 N N . PRO A 1 97 ? 14.543 2.416 -30.412 1.00 91.62 97 PRO A N 1
ATOM 744 C CA . PRO A 1 97 ? 15.502 1.959 -29.413 1.00 91.62 97 PRO A CA 1
ATOM 745 C C . PRO A 1 97 ? 16.062 0.570 -29.736 1.00 91.62 97 PRO A C 1
ATOM 747 O O . PRO A 1 97 ? 15.389 -0.280 -30.323 1.00 91.62 97 PRO A O 1
ATOM 750 N N . SER A 1 98 ? 17.282 0.300 -29.275 1.00 91.62 98 SER A N 1
ATOM 751 C CA . SER A 1 98 ? 17.921 -1.006 -29.448 1.00 91.62 98 SER A CA 1
ATOM 752 C C . SER A 1 98 ? 17.178 -2.127 -28.705 1.00 91.62 98 SER A C 1
ATOM 754 O O . SER A 1 98 ? 16.559 -1.922 -27.659 1.00 91.62 98 SER A O 1
ATOM 756 N N . ALA A 1 99 ? 17.311 -3.368 -29.182 1.00 91.69 99 ALA A N 1
ATOM 757 C CA . ALA A 1 99 ? 16.780 -4.536 -28.473 1.00 91.69 99 ALA A CA 1
ATOM 758 C C . ALA A 1 99 ? 17.342 -4.656 -27.039 1.00 91.69 99 ALA A C 1
ATOM 760 O O . ALA A 1 99 ? 16.615 -4.999 -26.107 1.00 91.69 99 ALA A O 1
ATOM 761 N N . GLY A 1 100 ? 18.620 -4.309 -26.838 1.00 91.44 100 GLY A N 1
ATOM 762 C CA . GLY A 1 100 ? 19.261 -4.310 -25.519 1.00 91.44 100 GLY A CA 1
ATOM 763 C C . GLY A 1 100 ? 18.634 -3.313 -24.538 1.00 91.44 100 GLY A C 1
ATOM 764 O O . GLY A 1 100 ? 18.529 -3.611 -23.348 1.00 91.44 100 GLY A O 1
ATOM 765 N N . TYR A 1 101 ? 18.153 -2.166 -25.025 1.00 92.62 101 TYR A N 1
ATOM 766 C CA . TYR A 1 101 ? 17.394 -1.217 -24.209 1.00 92.62 101 TYR A CA 1
ATOM 767 C C . TYR A 1 101 ? 16.102 -1.846 -23.678 1.00 92.62 101 TYR A C 1
ATOM 769 O O . TYR A 1 101 ? 15.840 -1.791 -22.475 1.00 92.62 101 TYR A O 1
ATOM 777 N N . TRP A 1 102 ? 15.338 -2.527 -24.535 1.00 94.19 102 TRP A N 1
ATOM 778 C CA . TRP A 1 102 ? 14.104 -3.196 -24.118 1.00 94.19 102 TRP A CA 1
ATOM 779 C C . TRP A 1 102 ? 14.342 -4.322 -23.116 1.00 94.19 102 TRP A C 1
ATOM 781 O O . TRP A 1 102 ? 13.558 -4.462 -22.180 1.00 94.19 102 TRP A O 1
ATOM 791 N N . VAL A 1 103 ? 15.447 -5.063 -23.241 1.00 95.62 103 VAL A N 1
ATOM 792 C CA . VAL A 1 103 ? 15.857 -6.055 -22.235 1.00 95.62 103 VAL A CA 1
ATOM 793 C C . VAL A 1 103 ? 16.121 -5.385 -20.881 1.00 95.62 103 VAL A C 1
ATOM 795 O O . VAL A 1 103 ? 15.578 -5.825 -19.867 1.00 95.62 103 VAL A O 1
ATOM 798 N N . LYS A 1 104 ? 16.886 -4.280 -20.851 1.00 93.62 104 LYS A N 1
ATOM 799 C CA . LYS A 1 104 ? 17.146 -3.514 -19.615 1.00 93.62 104 LYS A CA 1
ATOM 800 C C . LYS A 1 104 ? 15.839 -2.991 -18.996 1.00 93.62 104 LYS A C 1
ATOM 802 O O . LYS A 1 104 ? 15.657 -3.071 -17.782 1.00 93.62 104 LYS A O 1
ATOM 807 N N . VAL A 1 105 ? 14.921 -2.465 -19.810 1.00 94.62 105 VAL A N 1
ATOM 808 C CA . VAL A 1 105 ? 13.614 -1.962 -19.351 1.00 94.62 105 VAL A CA 1
ATOM 809 C C . VAL A 1 105 ? 12.735 -3.091 -18.814 1.00 94.62 105 VAL A C 1
ATOM 811 O O . VAL A 1 105 ? 12.117 -2.928 -17.762 1.00 94.62 105 VAL A O 1
ATOM 814 N N . ALA A 1 106 ? 12.683 -4.232 -19.501 1.00 97.25 106 ALA A N 1
ATOM 815 C CA . ALA A 1 106 ? 11.919 -5.394 -19.064 1.00 97.25 106 ALA A CA 1
ATOM 816 C C . ALA A 1 106 ? 12.418 -5.911 -17.709 1.00 97.25 106 ALA A C 1
ATOM 818 O O . ALA A 1 106 ? 11.606 -6.136 -16.814 1.00 97.25 106 ALA A O 1
ATOM 819 N N . GLU A 1 107 ? 13.736 -6.007 -17.515 1.00 97.44 107 GLU A N 1
ATOM 820 C CA . GLU A 1 107 ? 14.305 -6.442 -16.238 1.00 97.44 107 GLU A CA 1
ATOM 821 C C . GLU A 1 107 ? 14.037 -5.434 -15.110 1.00 97.44 107 GLU A C 1
ATOM 823 O O . GLU A 1 107 ? 13.630 -5.829 -14.018 1.00 97.44 107 GLU A O 1
ATOM 828 N N . LYS A 1 108 ? 14.155 -4.124 -15.376 1.00 96.44 108 LYS A N 1
ATOM 829 C CA . LYS A 1 108 ? 13.774 -3.081 -14.403 1.00 96.44 108 LYS A CA 1
ATOM 830 C C . LYS A 1 108 ? 12.304 -3.199 -13.993 1.00 96.44 108 LYS A C 1
ATOM 832 O O . LYS A 1 108 ? 11.994 -3.142 -12.806 1.00 96.44 108 LYS A O 1
ATOM 837 N N . ARG A 1 109 ? 11.401 -3.403 -14.958 1.00 98.06 109 ARG A N 1
ATOM 838 C CA . ARG A 1 109 ? 9.967 -3.608 -14.692 1.00 98.06 109 ARG A CA 1
ATOM 839 C C . ARG A 1 109 ? 9.716 -4.886 -13.896 1.00 98.06 109 ARG A C 1
ATOM 841 O O . ARG A 1 109 ? 8.910 -4.862 -12.975 1.00 98.06 109 ARG A O 1
ATOM 848 N N . ARG A 1 110 ? 10.419 -5.980 -14.209 1.00 98.38 110 ARG A N 1
ATOM 849 C CA . ARG A 1 110 ? 10.317 -7.252 -13.480 1.00 98.38 110 ARG A CA 1
ATOM 850 C C . ARG A 1 110 ? 10.726 -7.094 -12.015 1.00 98.38 110 ARG A C 1
ATOM 852 O O . ARG A 1 110 ? 10.037 -7.607 -11.139 1.00 98.38 110 ARG A O 1
ATOM 859 N N . LEU A 1 111 ? 11.825 -6.387 -11.750 1.00 98.06 111 LEU A N 1
ATOM 860 C CA . LEU A 1 111 ? 12.294 -6.108 -10.391 1.00 98.06 111 LEU A CA 1
ATOM 861 C C . LEU A 1 111 ? 11.316 -5.214 -9.621 1.00 98.06 111 LEU A C 1
ATOM 863 O O . LEU A 1 111 ? 10.935 -5.574 -8.513 1.00 98.06 111 LEU A O 1
ATOM 867 N N . ALA A 1 112 ? 10.852 -4.119 -10.230 1.00 98.00 112 ALA A N 1
ATOM 868 C CA .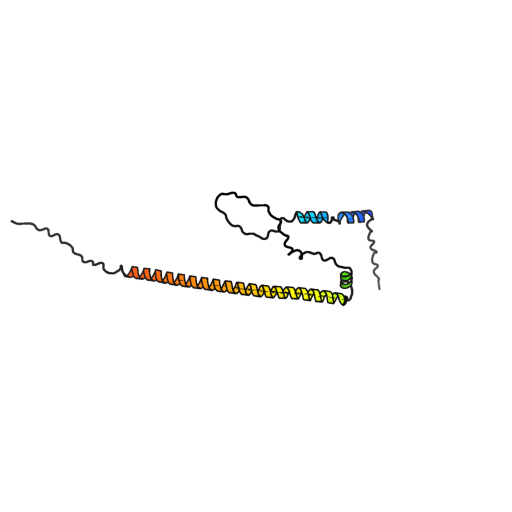 ALA A 1 112 ? 9.860 -3.234 -9.616 1.00 98.00 112 ALA A CA 1
ATOM 869 C C . ALA A 1 112 ? 8.544 -3.968 -9.308 1.00 98.00 112 ALA A C 1
ATOM 871 O O . ALA A 1 112 ? 7.947 -3.772 -8.251 1.00 98.00 112 ALA A O 1
ATOM 872 N N . LEU A 1 113 ? 8.105 -4.857 -10.206 1.00 98.44 113 LEU A N 1
ATOM 873 C CA . LEU A 1 113 ? 6.928 -5.692 -9.978 1.00 98.44 113 LEU A CA 1
ATOM 874 C C . LEU A 1 113 ? 7.148 -6.664 -8.816 1.00 98.44 113 LEU A C 1
ATOM 876 O O . LEU A 1 113 ? 6.269 -6.795 -7.973 1.00 98.44 113 LEU A O 1
ATOM 880 N N . LYS A 1 114 ? 8.310 -7.323 -8.753 1.00 98.31 114 LYS A N 1
ATOM 881 C CA . LYS A 1 114 ? 8.653 -8.223 -7.646 1.00 98.31 114 LYS A CA 1
ATOM 882 C C . LYS A 1 114 ? 8.588 -7.491 -6.302 1.00 98.31 114 LYS A C 1
ATOM 884 O O . LYS A 1 114 ? 7.915 -7.973 -5.400 1.00 98.31 114 LYS A O 1
ATOM 889 N N . GLU A 1 115 ? 9.223 -6.327 -6.204 1.00 98.06 115 GLU A N 1
ATOM 890 C CA . GLU A 1 115 ? 9.194 -5.488 -4.998 1.00 98.06 115 GLU A CA 1
ATOM 891 C C . GLU A 1 115 ? 7.761 -5.072 -4.633 1.00 98.06 115 GLU A C 1
ATOM 893 O O . GLU A 1 115 ? 7.347 -5.208 -3.486 1.00 98.06 115 GLU A O 1
ATOM 898 N N . THR A 1 116 ? 6.967 -4.652 -5.623 1.00 98.38 116 THR A N 1
ATOM 899 C CA . THR A 1 116 ? 5.564 -4.262 -5.408 1.00 98.38 116 THR A CA 1
ATOM 900 C C . THR A 1 116 ? 4.722 -5.427 -4.885 1.00 98.38 116 THR A C 1
ATOM 902 O O . THR A 1 116 ? 3.888 -5.233 -4.007 1.00 98.38 116 THR A O 1
ATOM 905 N N . VAL A 1 117 ? 4.923 -6.638 -5.411 1.00 98.56 117 VAL A N 1
ATOM 906 C CA . VAL A 1 117 ? 4.186 -7.836 -4.976 1.00 98.56 117 VAL A CA 1
ATOM 907 C C . VAL A 1 117 ? 4.603 -8.264 -3.570 1.00 98.56 117 VAL A C 1
ATOM 909 O O . VAL A 1 117 ? 3.742 -8.617 -2.767 1.00 98.56 117 VAL A O 1
ATOM 912 N N . GLU A 1 118 ? 5.897 -8.211 -3.251 1.00 98.38 118 GLU A N 1
ATOM 913 C CA . GLU A 1 118 ? 6.402 -8.508 -1.905 1.00 98.38 118 GLU A CA 1
ATOM 914 C C . GLU A 1 118 ? 5.833 -7.529 -0.868 1.00 98.38 118 GLU A C 1
ATOM 916 O O . GLU A 1 118 ? 5.317 -7.957 0.166 1.00 98.38 118 GLU A O 1
ATOM 921 N N . GLU A 1 119 ? 5.840 -6.230 -1.170 1.00 98.31 119 GLU A N 1
ATOM 922 C CA . GLU A 1 119 ? 5.261 -5.215 -0.289 1.00 98.31 119 GLU A CA 1
ATOM 923 C C . GLU A 1 119 ? 3.739 -5.349 -0.180 1.00 98.31 119 GLU A C 1
ATOM 925 O O . GLU A 1 119 ? 3.182 -5.239 0.909 1.00 98.31 119 GLU A O 1
ATOM 930 N N . ASN A 1 120 ? 3.045 -5.652 -1.280 1.00 98.50 120 ASN A N 1
ATOM 931 C CA . ASN A 1 120 ? 1.604 -5.884 -1.252 1.00 98.50 120 ASN A CA 1
ATOM 932 C C . ASN A 1 120 ? 1.239 -7.071 -0.343 1.00 98.50 120 ASN A C 1
ATOM 934 O O . ASN A 1 120 ? 0.329 -6.953 0.478 1.00 98.50 120 ASN A O 1
ATOM 938 N N . ALA A 1 121 ? 1.982 -8.179 -0.425 1.00 98.38 121 ALA A N 1
ATOM 939 C CA . ALA A 1 121 ? 1.790 -9.323 0.463 1.00 98.38 121 ALA A CA 1
ATOM 940 C C . ALA A 1 121 ? 2.030 -8.950 1.936 1.00 98.38 121 ALA A C 1
ATOM 942 O O . ALA A 1 121 ? 1.242 -9.327 2.806 1.00 98.38 121 ALA A O 1
ATOM 943 N N . ARG A 1 122 ? 3.078 -8.163 2.215 1.00 98.50 122 ARG A N 1
ATOM 944 C CA . ARG A 1 122 ? 3.373 -7.654 3.562 1.00 98.50 122 ARG A CA 1
ATOM 945 C C . ARG A 1 122 ? 2.225 -6.800 4.108 1.00 98.50 122 ARG A C 1
ATOM 947 O O . ARG A 1 122 ? 1.791 -7.018 5.236 1.00 98.50 122 ARG A O 1
ATOM 954 N N . LEU A 1 123 ? 1.714 -5.870 3.303 1.00 98.62 123 LEU A N 1
ATOM 955 C CA . LEU A 1 123 ? 0.608 -4.987 3.677 1.00 98.62 123 LEU A CA 1
ATOM 956 C C . LEU A 1 123 ? -0.690 -5.759 3.929 1.00 98.62 123 LEU A C 1
ATOM 958 O O . LEU A 1 123 ? -1.415 -5.434 4.864 1.00 98.62 123 LEU A O 1
ATOM 962 N N . HIS A 1 124 ? -0.981 -6.797 3.141 1.00 98.69 124 HIS A N 1
ATOM 963 C CA . HIS A 1 124 ? -2.144 -7.652 3.386 1.00 98.69 124 HIS A CA 1
ATOM 964 C C . HIS A 1 124 ? -2.057 -8.390 4.724 1.00 98.69 124 HIS A C 1
ATOM 966 O O . HIS A 1 124 ? -3.063 -8.491 5.425 1.00 98.69 124 HIS A O 1
ATOM 972 N N . MET A 1 125 ? -0.869 -8.873 5.093 1.00 98.38 125 MET A N 1
ATOM 973 C CA . MET A 1 125 ? -0.649 -9.528 6.382 1.00 98.38 125 MET A CA 1
ATOM 974 C C . MET A 1 125 ? -0.827 -8.545 7.548 1.00 98.38 125 MET A C 1
ATOM 976 O O . MET A 1 125 ? -1.570 -8.841 8.478 1.00 98.38 125 MET A O 1
ATOM 980 N N . GLU A 1 126 ? -0.225 -7.356 7.457 1.00 98.44 126 GLU A N 1
ATOM 981 C CA . GLU A 1 126 ? -0.363 -6.298 8.469 1.00 98.44 126 GLU A CA 1
ATOM 982 C C . GLU A 1 126 ? -1.823 -5.842 8.622 1.00 98.44 126 GLU A C 1
ATOM 984 O O . GLU A 1 126 ? -2.321 -5.675 9.734 1.00 98.44 126 GLU A O 1
ATOM 989 N N . LEU A 1 127 ? -2.546 -5.689 7.509 1.00 98.50 127 LEU A N 1
ATOM 990 C CA . LEU A 1 127 ? -3.962 -5.335 7.532 1.00 98.50 127 LEU A CA 1
ATOM 991 C C . LEU A 1 127 ? -4.812 -6.432 8.183 1.00 98.50 127 LEU A C 1
ATOM 993 O O . LEU A 1 127 ? -5.729 -6.113 8.937 1.00 98.50 127 LEU A O 1
ATOM 997 N N . SER A 1 128 ? -4.510 -7.706 7.919 1.00 98.25 128 SER A N 1
ATOM 998 C CA . SER A 1 128 ? -5.198 -8.832 8.556 1.00 98.25 128 SER A CA 1
ATOM 999 C C . SER A 1 128 ? -4.995 -8.822 10.072 1.00 98.25 128 SER A C 1
ATOM 1001 O O . SER A 1 128 ? -5.978 -8.870 10.805 1.00 98.25 128 SER A O 1
ATOM 1003 N N . GLU A 1 129 ? -3.749 -8.692 10.532 1.00 98.44 129 GLU A N 1
ATOM 1004 C CA . GLU A 1 129 ? -3.397 -8.621 11.958 1.00 98.44 129 GLU A CA 1
ATOM 1005 C C . GLU A 1 129 ? -4.115 -7.455 12.651 1.00 98.44 129 GLU A C 1
ATOM 1007 O O . GLU A 1 129 ? -4.775 -7.625 13.672 1.00 98.44 129 GLU A O 1
ATOM 1012 N N . LYS A 1 130 ? -4.074 -6.261 12.050 1.00 98.19 130 LYS A N 1
ATOM 1013 C CA . LYS A 1 130 ? -4.737 -5.076 12.611 1.00 98.19 130 LYS A CA 1
ATOM 1014 C C . LYS A 1 130 ? -6.259 -5.192 12.616 1.00 98.19 130 LYS A C 1
ATOM 1016 O O . LYS A 1 130 ? -6.905 -4.650 13.508 1.00 98.19 130 LYS A O 1
ATOM 1021 N N . THR A 1 131 ? -6.839 -5.882 11.636 1.00 98.31 131 THR A N 1
ATOM 1022 C CA . THR A 1 131 ? -8.286 -6.132 11.589 1.00 98.31 131 THR A CA 1
ATOM 1023 C C . THR A 1 131 ? -8.712 -7.109 12.685 1.00 98.31 131 THR A C 1
ATOM 1025 O O . THR A 1 131 ? -9.748 -6.894 13.311 1.00 98.31 131 THR A O 1
ATOM 1028 N N . GLU A 1 132 ? -7.908 -8.140 12.950 1.00 98.25 132 GLU A N 1
ATOM 1029 C CA . GLU A 1 132 ? -8.127 -9.083 14.053 1.00 98.25 132 GLU A CA 1
ATOM 1030 C C . GLU A 1 132 ? -8.048 -8.377 15.413 1.00 98.25 132 GLU A C 1
ATOM 1032 O O . GLU A 1 132 ? -9.005 -8.433 16.183 1.00 98.25 132 GLU A O 1
ATOM 1037 N N . GLU A 1 133 ? -6.987 -7.598 15.659 1.00 98.25 133 GLU A N 1
ATOM 1038 C CA . GLU A 1 133 ? -6.851 -6.793 16.883 1.00 98.25 133 GLU A CA 1
ATOM 1039 C C . GLU A 1 133 ? -8.048 -5.851 17.094 1.00 98.25 133 GLU A C 1
ATOM 1041 O O . GLU A 1 133 ? -8.553 -5.697 18.208 1.00 98.25 133 GLU A O 1
ATOM 1046 N N . LEU A 1 134 ? -8.517 -5.203 16.023 1.00 98.25 134 LEU A N 1
ATOM 1047 C CA . LEU A 1 134 ? -9.664 -4.300 16.084 1.00 98.25 134 LEU A CA 1
ATOM 1048 C C . LEU A 1 134 ? -10.940 -5.055 16.468 1.00 98.25 134 LEU A C 1
ATOM 1050 O O . LEU A 1 134 ? -11.696 -4.574 17.314 1.00 98.25 134 LEU A O 1
ATOM 1054 N N . ASN A 1 135 ? -11.169 -6.227 15.877 1.00 98.25 135 ASN A N 1
ATOM 1055 C CA . ASN A 1 135 ? -12.313 -7.075 16.195 1.00 98.25 135 ASN A CA 1
ATOM 1056 C C . ASN A 1 135 ? -12.284 -7.532 17.663 1.00 98.25 135 ASN A C 1
ATOM 1058 O O . ASN A 1 135 ? -13.298 -7.451 18.356 1.00 98.25 135 ASN A O 1
ATOM 1062 N N . ASP A 1 136 ? -11.120 -7.930 18.171 1.00 98.25 136 ASP A N 1
ATOM 1063 C CA . ASP A 1 136 ? -10.957 -8.316 19.574 1.00 98.25 136 ASP A CA 1
ATOM 1064 C C . ASP A 1 136 ? -11.261 -7.155 20.525 1.00 98.25 136 ASP A C 1
ATOM 1066 O O . ASP A 1 136 ? -12.012 -7.311 21.492 1.00 98.25 136 ASP A O 1
ATOM 1070 N N . LEU A 1 137 ? -10.751 -5.958 20.224 1.00 98.00 137 LEU A N 1
ATOM 1071 C CA . LEU A 1 137 ? -11.050 -4.758 21.006 1.00 98.00 137 LEU A CA 1
ATOM 1072 C C . LEU A 1 137 ? -12.540 -4.401 20.966 1.00 98.00 137 LEU A C 1
ATOM 1074 O O . LEU A 1 137 ? -13.104 -4.025 21.994 1.00 98.00 137 LEU A O 1
ATOM 1078 N N . GLN A 1 138 ? -13.197 -4.539 19.813 1.00 98.12 138 GLN A N 1
ATOM 1079 C CA . GLN A 1 138 ? -14.642 -4.333 19.699 1.00 98.12 138 GLN A CA 1
ATOM 1080 C C . GLN A 1 138 ? -15.428 -5.328 20.558 1.00 98.12 138 GLN A C 1
ATOM 1082 O O . GLN A 1 138 ? -16.346 -4.914 21.266 1.00 98.12 138 GLN A O 1
ATOM 1087 N N . ASN A 1 139 ? -15.032 -6.603 20.572 1.00 98.06 139 ASN A N 1
ATOM 1088 C CA . ASN A 1 139 ? -15.658 -7.625 21.413 1.00 98.06 139 ASN A CA 1
ATOM 1089 C C . ASN A 1 139 ? -15.513 -7.307 22.908 1.00 98.06 139 ASN A C 1
ATOM 1091 O O . ASN A 1 139 ? -16.468 -7.457 23.674 1.00 98.06 139 ASN A O 1
ATOM 1095 N N . VAL A 1 140 ? -14.340 -6.824 23.333 1.00 98.12 140 VAL A N 1
ATOM 1096 C CA . VAL A 1 140 ? -14.113 -6.390 24.721 1.00 98.12 140 VAL A CA 1
ATOM 1097 C C . VAL A 1 140 ? -14.983 -5.183 25.065 1.00 98.12 140 VAL A C 1
ATOM 1099 O O . VAL A 1 140 ? -15.611 -5.168 26.122 1.00 98.12 140 VAL A O 1
ATOM 1102 N N . VAL A 1 141 ? -15.065 -4.188 24.178 1.00 98.12 141 VAL A N 1
ATOM 1103 C CA . VAL A 1 141 ? -15.925 -3.012 24.379 1.00 98.12 141 VAL A CA 1
ATOM 1104 C C . VAL A 1 141 ? -17.387 -3.424 24.528 1.00 98.12 141 VAL A C 1
ATOM 1106 O O . VAL A 1 141 ? -18.064 -2.929 25.425 1.00 98.12 141 VAL A O 1
ATOM 1109 N N . GLU A 1 142 ? -17.872 -4.336 23.689 1.00 98.19 142 GLU A N 1
ATOM 1110 C CA . GLU A 1 142 ? -19.258 -4.795 23.752 1.00 98.19 142 GLU A CA 1
ATOM 1111 C C . GLU A 1 142 ? -19.540 -5.595 25.029 1.00 98.19 142 GLU A C 1
ATOM 1113 O O . GLU A 1 142 ? -20.539 -5.359 25.708 1.00 98.19 142 GLU A O 1
ATOM 1118 N N . SER A 1 143 ? -18.601 -6.451 25.438 1.00 97.31 143 SER A N 1
ATOM 1119 C CA . SER A 1 143 ? -18.688 -7.186 26.706 1.00 97.31 143 SER A CA 1
ATOM 1120 C C . SER A 1 143 ? -18.728 -6.243 27.914 1.00 97.31 143 SER A C 1
ATOM 1122 O O . SER A 1 143 ? -19.502 -6.454 28.845 1.00 97.31 143 SER A O 1
ATOM 1124 N N . LEU A 1 144 ? -17.926 -5.171 27.900 1.00 97.94 144 LEU A N 1
ATOM 1125 C CA . LEU A 1 144 ? -17.926 -4.161 28.960 1.00 97.94 144 LEU A CA 1
ATOM 1126 C C . LEU A 1 144 ? -19.229 -3.359 28.992 1.00 97.94 144 LEU A C 1
ATOM 1128 O O . LEU A 1 144 ? -19.733 -3.088 30.079 1.00 97.94 144 LEU A O 1
ATOM 1132 N N . LYS A 1 145 ? -19.794 -2.998 27.834 1.00 97.81 145 LYS A N 1
ATOM 1133 C CA . LYS A 1 145 ? -21.109 -2.340 27.780 1.00 97.81 145 LYS A CA 1
ATOM 1134 C C . LYS A 1 145 ? -22.202 -3.229 28.361 1.00 97.81 145 LYS A C 1
ATOM 1136 O O . LYS A 1 145 ? -22.960 -2.752 29.196 1.00 97.81 145 LYS A O 1
ATOM 1141 N N . SER A 1 146 ? -22.234 -4.506 27.976 1.00 97.44 146 SER A N 1
ATOM 1142 C CA . SER A 1 146 ? -23.198 -5.477 28.507 1.00 97.44 146 SER A CA 1
ATOM 1143 C C . SER A 1 146 ? -23.052 -5.658 30.023 1.00 97.44 146 SER A C 1
ATOM 1145 O O . SER A 1 146 ? -24.048 -5.698 30.748 1.00 97.44 146 SER A O 1
ATOM 1147 N N . LEU A 1 147 ? -21.815 -5.684 30.535 1.00 97.75 147 LEU A N 1
ATOM 1148 C CA . LEU A 1 147 ? -21.564 -5.727 31.975 1.00 97.75 147 LEU A CA 1
ATOM 1149 C C . LEU A 1 147 ? -22.076 -4.465 32.684 1.00 97.75 147 LEU A C 1
ATOM 1151 O O . LEU A 1 147 ? -22.710 -4.570 33.732 1.00 97.75 147 LEU A O 1
ATOM 1155 N N . VAL A 1 148 ? -21.811 -3.280 32.127 1.00 97.56 148 VAL A N 1
ATOM 1156 C CA . VAL A 1 148 ? -22.308 -2.009 32.678 1.00 97.56 148 VAL A CA 1
ATOM 1157 C C . VAL A 1 148 ? -23.834 -1.988 32.692 1.00 97.56 148 VAL A C 1
ATOM 1159 O O . VAL A 1 148 ? -24.409 -1.610 33.706 1.00 97.56 148 VAL A O 1
ATOM 1162 N N . GLU A 1 149 ? -24.484 -2.423 31.613 1.00 96.62 149 GLU A N 1
ATOM 1163 C CA . GLU A 1 149 ? -25.944 -2.518 31.524 1.00 96.62 149 GLU A CA 1
ATOM 1164 C C . GLU A 1 149 ? -26.514 -3.428 32.617 1.00 96.62 149 GLU A C 1
ATOM 1166 O O . GLU A 1 149 ? -27.381 -2.996 33.371 1.00 96.62 149 GLU A O 1
ATOM 1171 N N . THR A 1 150 ? -25.939 -4.621 32.791 1.00 96.56 150 THR A N 1
ATOM 1172 C CA . THR A 1 150 ? -26.349 -5.573 33.839 1.00 96.56 150 THR A CA 1
ATOM 1173 C C . THR A 1 150 ? -26.193 -4.974 35.242 1.00 96.56 150 THR A C 1
ATOM 1175 O O . THR A 1 150 ? -27.077 -5.097 36.083 1.00 96.56 150 THR A O 1
ATOM 1178 N N . VAL A 1 151 ? -25.073 -4.294 35.523 1.00 95.88 151 VAL A N 1
ATOM 1179 C CA . VAL A 1 151 ? -24.845 -3.660 36.834 1.00 95.88 151 VAL A CA 1
ATOM 1180 C C . VAL A 1 151 ? -25.824 -2.509 37.073 1.00 95.88 151 VAL A C 1
ATOM 1182 O O . VAL A 1 151 ? -26.318 -2.352 38.187 1.00 95.88 151 VAL A O 1
ATOM 1185 N N . VAL A 1 152 ? -26.116 -1.706 36.048 1.00 95.75 152 VAL A N 1
ATOM 1186 C CA . VAL A 1 152 ? -27.109 -0.625 36.137 1.00 95.75 152 VAL A CA 1
ATOM 1187 C C . VAL A 1 152 ? -28.508 -1.189 36.384 1.00 95.75 152 VAL A C 1
ATOM 1189 O O . VAL A 1 152 ? -29.228 -0.645 37.218 1.00 95.75 152 VAL A O 1
ATOM 1192 N N . GLU A 1 153 ? -28.877 -2.283 35.717 1.00 95.06 153 GLU A N 1
ATOM 1193 C CA . GLU A 1 153 ? -30.144 -2.985 35.943 1.00 95.06 153 GLU A CA 1
ATOM 1194 C C . GLU A 1 153 ? -30.253 -3.466 37.397 1.00 95.06 153 GLU A C 1
ATOM 1196 O O . GLU A 1 153 ? -31.201 -3.099 38.088 1.00 95.06 153 GLU A O 1
ATOM 1201 N N . MET A 1 154 ? -29.225 -4.146 37.918 1.00 94.25 154 MET A N 1
ATOM 1202 C CA . MET A 1 154 ? -29.186 -4.598 39.316 1.00 94.25 154 MET A CA 1
ATOM 1203 C C . MET A 1 154 ? -29.291 -3.444 40.330 1.00 94.25 154 MET A C 1
ATOM 1205 O O . MET A 1 154 ? -29.981 -3.565 41.342 1.00 94.25 154 MET A O 1
ATOM 1209 N N . LEU A 1 155 ? -28.618 -2.314 40.076 1.00 93.06 155 LEU A N 1
ATOM 1210 C CA . LEU A 1 155 ? -28.697 -1.131 40.943 1.00 93.06 155 LEU A CA 1
ATOM 1211 C C . LEU A 1 155 ? -30.095 -0.496 40.922 1.00 93.06 155 LEU A C 1
ATOM 1213 O O . LEU A 1 155 ? -30.582 -0.036 41.959 1.00 93.06 155 LEU A O 1
ATOM 1217 N N . ASN A 1 156 ? -30.747 -0.478 39.759 1.00 91.31 156 ASN A N 1
ATOM 1218 C CA . ASN A 1 156 ? -32.108 0.029 39.630 1.00 91.31 156 ASN A CA 1
ATOM 1219 C C . ASN A 1 156 ? -33.111 -0.888 40.352 1.00 91.31 156 ASN A C 1
ATOM 1221 O O . ASN A 1 156 ? -33.937 -0.384 41.113 1.00 91.31 156 ASN A O 1
ATOM 1225 N N . GLU A 1 157 ? -32.995 -2.212 40.216 1.00 87.00 157 GLU A N 1
ATOM 1226 C CA . GLU A 1 157 ? -33.824 -3.187 40.947 1.00 87.00 157 GLU A CA 1
ATOM 1227 C C . GLU A 1 157 ? -33.676 -3.063 42.480 1.00 87.00 157 GLU A C 1
ATOM 1229 O O . GLU A 1 157 ? -34.663 -3.122 43.227 1.00 87.00 157 GLU A O 1
ATOM 1234 N N . GLU A 1 158 ? -32.459 -2.824 42.984 1.00 75.75 158 GLU A N 1
ATOM 1235 C CA . GLU A 1 158 ? -32.224 -2.573 44.415 1.00 75.75 158 GLU A CA 1
ATOM 1236 C C . GLU A 1 158 ? -32.888 -1.263 44.886 1.00 75.75 158 GLU A C 1
ATOM 1238 O O . GLU A 1 158 ? -33.417 -1.178 45.998 1.00 75.75 158 GLU A O 1
ATOM 1243 N N . SER A 1 159 ? -32.925 -0.234 44.036 1.00 68.50 159 SER A N 1
ATOM 1244 C CA . SER A 1 159 ? -33.580 1.037 44.364 1.00 68.50 159 SER A CA 1
ATOM 1245 C C . SER A 1 159 ? -35.117 0.943 44.394 1.00 68.50 159 SER A C 1
ATOM 1247 O O . SER A 1 159 ? -35.758 1.545 45.265 1.00 68.50 159 SER A O 1
ATOM 1249 N N . GLU A 1 160 ? -35.727 0.134 43.522 1.00 64.69 160 GLU A N 1
ATOM 1250 C CA . GLU A 1 160 ? -37.183 -0.073 43.501 1.00 64.69 160 GLU A C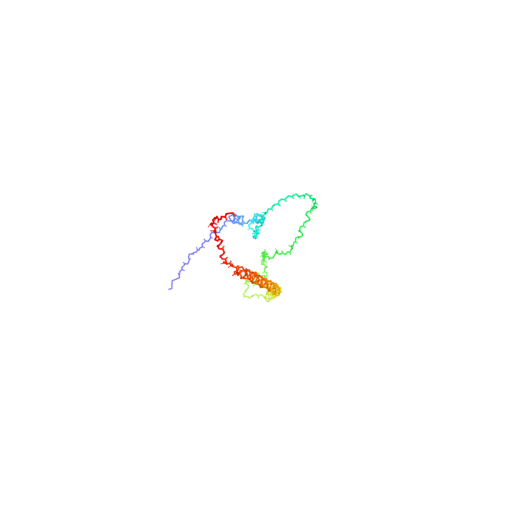A 1
ATOM 1251 C C . GLU A 1 160 ? -37.674 -0.980 44.643 1.00 64.69 160 GLU A C 1
ATOM 1253 O O . GLU A 1 160 ? -38.738 -0.749 45.226 1.00 64.69 160 GLU A O 1
ATOM 1258 N N . SER A 1 161 ? -36.870 -1.963 45.056 1.00 58.53 161 SER A N 1
ATOM 1259 C CA . SER A 1 161 ? -37.178 -2.819 46.216 1.00 58.53 161 SER A CA 1
ATOM 1260 C C . SER A 1 161 ? -37.053 -2.097 47.569 1.00 58.53 161 SER A C 1
ATOM 1262 O O . SER A 1 161 ? -37.665 -2.508 48.562 1.00 58.53 161 SER A O 1
ATOM 1264 N N . LYS A 1 162 ? -36.310 -0.985 47.632 1.00 55.81 162 LYS A N 1
ATOM 1265 C CA . LYS A 1 162 ? -36.190 -0.150 48.840 1.00 55.81 162 LYS A CA 1
ATOM 1266 C C . LYS A 1 162 ? -37.338 0.851 48.991 1.00 55.81 162 LYS A C 1
ATOM 1268 O O . LYS A 1 162 ? -37.767 1.121 50.108 1.00 55.81 162 LYS A O 1
ATOM 1273 N N . THR A 1 163 ? -37.880 1.358 47.883 1.00 52.50 163 THR A N 1
ATOM 1274 C CA . THR A 1 163 ? -39.006 2.313 47.886 1.00 52.50 163 THR A CA 1
ATOM 1275 C C . THR A 1 163 ? -40.363 1.655 48.147 1.00 52.50 163 THR A C 1
ATOM 1277 O O . THR A 1 163 ? -41.272 2.306 48.656 1.00 52.50 163 THR A O 1
ATOM 1280 N N . THR A 1 164 ? -40.503 0.353 47.888 1.00 48.06 164 THR A N 1
ATOM 1281 C CA . THR A 1 164 ? -41.731 -0.408 48.182 1.00 48.06 164 THR A CA 1
ATOM 1282 C C . THR A 1 164 ? -41.844 -0.878 49.638 1.00 48.06 164 THR A C 1
ATOM 1284 O O . THR A 1 164 ? -42.955 -1.135 50.100 1.00 48.06 164 THR A O 1
ATOM 1287 N N . ASN A 1 165 ? -40.743 -0.928 50.398 1.00 47.69 165 ASN A N 1
ATOM 1288 C CA . ASN A 1 165 ? -40.745 -1.392 51.794 1.00 47.69 165 ASN A CA 1
ATOM 1289 C C . ASN A 1 165 ? -40.959 -0.289 52.852 1.00 47.69 165 ASN A C 1
ATOM 1291 O O . ASN A 1 165 ? -41.239 -0.622 53.999 1.00 47.69 165 ASN A O 1
ATOM 1295 N N . GLU A 1 166 ? -40.892 1.002 52.504 1.00 46.12 166 GLU A N 1
ATOM 1296 C CA . GLU A 1 166 ? -41.184 2.101 53.453 1.00 46.12 166 GLU A CA 1
ATOM 1297 C C . GLU A 1 166 ? -42.624 2.646 53.375 1.00 46.12 166 GLU A C 1
ATOM 1299 O O . GLU A 1 166 ? -43.003 3.519 54.152 1.00 46.12 166 GLU A O 1
ATOM 1304 N N . ALA A 1 167 ? -43.469 2.118 52.484 1.00 47.50 167 ALA A N 1
ATOM 1305 C CA . ALA A 1 167 ? -44.838 2.609 52.283 1.00 47.50 167 ALA A CA 1
ATOM 1306 C C . ALA A 1 167 ? -45.929 1.768 52.975 1.00 47.50 167 ALA A C 1
ATOM 1308 O O . ALA A 1 167 ? -47.100 1.864 52.609 1.00 47.50 167 ALA A O 1
ATOM 1309 N N . SER A 1 168 ? -45.585 0.930 53.959 1.00 53.25 168 SER A N 1
ATOM 1310 C CA . SER A 1 168 ? -46.580 0.171 54.724 1.00 53.25 168 SER A CA 1
ATOM 1311 C C . SER A 1 168 ? -46.460 0.422 56.224 1.00 53.25 168 SER A C 1
ATOM 1313 O O . SER A 1 168 ? -45.520 -0.024 56.871 1.00 53.25 168 SER A O 1
ATOM 1315 N N . GLN A 1 169 ? -47.518 1.061 56.738 1.00 52.97 169 GLN A N 1
ATOM 1316 C CA . GLN A 1 169 ? -47.976 1.095 58.129 1.00 52.97 169 GLN A CA 1
ATOM 1317 C C . GLN A 1 169 ? -47.584 2.320 58.977 1.00 52.97 169 GLN A C 1
ATOM 1319 O O . GLN A 1 169 ? -46.896 2.229 59.989 1.00 52.97 169 GLN A O 1
ATOM 1324 N N . VAL A 1 170 ? -48.156 3.473 58.614 1.00 51.12 170 VAL A N 1
ATOM 1325 C CA . VAL A 1 170 ? -48.507 4.515 59.591 1.00 51.12 170 VAL A CA 1
ATOM 1326 C C . VAL A 1 170 ? -49.869 4.126 60.177 1.00 51.12 170 VAL A C 1
ATOM 1328 O O . VAL A 1 170 ? -50.901 4.321 59.539 1.00 51.12 170 VAL A O 1
ATOM 1331 N N . ASP A 1 171 ? -49.868 3.483 61.343 1.00 51.25 171 ASP A N 1
ATOM 1332 C CA . ASP A 1 171 ? -51.080 3.260 62.138 1.00 51.25 171 ASP A CA 1
ATOM 1333 C C . ASP A 1 171 ? -51.430 4.566 62.868 1.00 51.25 171 ASP A C 1
ATOM 1335 O O . ASP A 1 171 ? -50.868 4.892 63.913 1.00 51.25 171 ASP A O 1
ATOM 1339 N N . ASP A 1 172 ? -52.335 5.337 62.264 1.00 60.44 172 ASP A N 1
ATOM 1340 C CA . ASP A 1 172 ? -52.992 6.514 62.841 1.00 60.44 172 ASP A CA 1
ATOM 1341 C C . ASP A 1 172 ? -54.106 6.092 63.818 1.00 60.44 172 ASP A C 1
ATOM 1343 O O . ASP A 1 172 ? -55.283 6.431 63.675 1.00 60.44 172 ASP A O 1
ATOM 1347 N N . SER A 1 173 ? -53.747 5.303 64.830 1.00 58.91 173 SER A N 1
ATOM 1348 C CA . SER A 1 173 ? -54.632 5.024 65.958 1.00 58.91 173 SER A CA 1
ATOM 1349 C C . SER A 1 173 ? -54.588 6.201 66.931 1.00 58.91 173 SER A C 1
ATOM 1351 O O . SER A 1 173 ? -53.900 6.182 67.953 1.00 58.91 173 SER A O 1
ATOM 1353 N N . GLY A 1 174 ? -55.337 7.252 66.590 1.00 57.16 174 GLY A N 1
ATOM 1354 C CA . GLY A 1 174 ? -55.599 8.409 67.435 1.00 57.16 174 GLY A CA 1
ATOM 1355 C C . GLY A 1 174 ? -56.200 8.019 68.788 1.00 57.16 174 GLY A C 1
ATOM 1356 O O . GLY A 1 174 ? -57.414 7.907 68.942 1.00 57.16 174 GLY A O 1
ATOM 1357 N N . ILE A 1 175 ? -55.349 7.873 69.803 1.00 49.94 175 ILE A N 1
ATOM 1358 C CA . ILE A 1 175 ? -55.760 7.859 71.208 1.00 49.94 175 ILE A CA 1
ATOM 1359 C C . ILE A 1 175 ? -55.608 9.284 71.737 1.00 49.94 175 ILE A C 1
ATOM 1361 O O . ILE A 1 175 ? -54.573 9.701 72.255 1.00 49.94 175 ILE A O 1
ATOM 1365 N N . ALA A 1 176 ? -56.686 10.051 71.585 1.00 48.56 176 ALA A N 1
ATOM 1366 C CA . ALA A 1 176 ? -56.907 11.247 72.374 1.00 48.56 176 ALA A CA 1
ATOM 1367 C C . ALA A 1 176 ? -57.094 10.816 73.837 1.00 48.56 176 ALA A C 1
ATOM 1369 O O . ALA A 1 176 ? -58.165 10.354 74.232 1.00 48.56 176 ALA A O 1
ATOM 1370 N N . HIS A 1 177 ? -56.050 10.961 74.654 1.00 48.38 177 HIS A N 1
ATOM 1371 C CA . HIS A 1 177 ? -56.206 10.955 76.103 1.00 48.38 177 HIS A CA 1
ATOM 1372 C C . HIS A 1 177 ? -57.039 12.180 76.494 1.00 48.38 177 HIS A C 1
ATOM 1374 O O . HIS A 1 177 ? -56.537 13.295 76.622 1.00 48.38 177 HIS A O 1
ATOM 1380 N N . SER A 1 178 ? -58.346 11.952 76.629 1.00 51.94 178 SER A N 1
ATOM 1381 C CA . SER A 1 178 ? -59.284 12.869 77.258 1.00 51.94 178 SER A CA 1
ATOM 1382 C C . SER A 1 178 ? -58.820 13.117 78.691 1.00 51.94 178 SER A C 1
ATOM 1384 O O . SER A 1 178 ? -58.858 12.240 79.553 1.00 51.94 178 SER A O 1
ATOM 1386 N N . LEU A 1 179 ? -58.325 14.333 78.894 1.00 52.59 179 LEU A N 1
ATOM 1387 C CA . LEU A 1 179 ? -58.156 14.993 80.173 1.00 52.59 179 LEU A CA 1
ATOM 1388 C C . LEU A 1 179 ? -59.527 15.029 80.868 1.00 52.59 179 LEU A C 1
ATOM 1390 O O . LEU A 1 179 ? -60.340 15.906 80.582 1.00 52.59 179 LEU A O 1
ATOM 1394 N N . VAL A 1 180 ? -59.799 14.055 81.740 1.00 49.12 180 VAL A N 1
ATOM 1395 C CA . VAL A 1 180 ? -60.921 14.141 82.675 1.00 49.12 180 VAL A CA 1
ATOM 1396 C C . VAL A 1 180 ? -60.437 14.925 83.894 1.00 49.12 180 VAL A C 1
ATOM 1398 O O . VAL A 1 180 ? -59.757 14.420 84.783 1.00 49.12 180 VAL A O 1
ATOM 1401 N N . ASP A 1 181 ? -60.708 16.224 83.846 1.00 52.00 181 ASP A N 1
ATOM 1402 C CA . ASP A 1 181 ? -60.836 17.070 85.024 1.00 52.00 181 ASP A CA 1
ATOM 1403 C C . ASP A 1 181 ? -62.213 16.784 85.647 1.00 52.00 181 ASP A C 1
ATOM 1405 O O . ASP A 1 181 ? -63.226 16.739 84.944 1.00 52.00 181 ASP A O 1
ATOM 1409 N N . GLY A 1 182 ? -62.244 16.513 86.947 1.00 47.22 182 GLY A N 1
ATOM 1410 C CA . GLY A 1 182 ? -63.451 16.107 87.663 1.00 47.22 182 GLY A CA 1
ATOM 1411 C C . GLY A 1 182 ? -63.123 15.724 89.098 1.00 47.22 182 GLY A C 1
ATOM 1412 O O . GLY A 1 182 ? -62.835 14.566 89.385 1.00 47.22 182 GLY A O 1
ATOM 1413 N N . GLY A 1 183 ? -63.094 16.730 89.972 1.00 49.94 183 GLY A N 1
ATOM 1414 C CA . GLY A 1 183 ? -62.722 16.605 91.377 1.00 49.94 183 GLY A CA 1
ATOM 1415 C C . GLY A 1 183 ? -63.753 15.929 92.290 1.00 49.94 183 GLY A C 1
ATOM 1416 O O . GLY A 1 183 ? -64.809 15.492 91.842 1.00 49.94 183 GLY A O 1
ATOM 1417 N N . THR A 1 184 ? -63.421 15.979 93.593 1.00 49.22 184 THR A N 1
ATOM 1418 C CA . THR A 1 184 ? -64.282 15.816 94.795 1.00 49.22 184 THR A CA 1
ATOM 1419 C C . THR A 1 184 ? -64.893 14.409 94.982 1.00 49.22 184 THR A C 1
ATOM 1421 O O . THR A 1 184 ? -65.423 13.836 94.046 1.00 49.22 184 THR A O 1
ATOM 1424 N N . ASP A 1 185 ? -64.841 13.717 96.123 1.00 50.25 185 ASP A N 1
ATOM 1425 C CA . ASP A 1 185 ? -64.912 14.129 97.526 1.00 50.25 185 ASP A CA 1
ATOM 1426 C C . ASP A 1 185 ? -64.472 12.978 98.468 1.00 50.25 185 ASP A C 1
ATOM 1428 O O . ASP A 1 185 ? -64.614 11.804 98.119 1.00 50.25 185 ASP A O 1
ATOM 1432 N N . ASN A 1 186 ? -64.102 13.384 99.693 1.00 42.41 186 ASN A N 1
ATOM 1433 C CA . ASN A 1 186 ? -64.041 12.661 100.984 1.00 42.41 186 ASN A CA 1
ATOM 1434 C C . ASN A 1 186 ? -62.832 11.773 101.337 1.00 42.41 186 ASN A C 1
ATOM 1436 O O . ASN A 1 186 ? -62.698 10.651 100.803 1.00 42.41 186 ASN A O 1
#

Solvent-accessible surface area (backbone atoms only — not comparable to full-atom values): 12444 Å² total; per-residue (Å²): 142,82,86,82,83,78,82,85,83,81,76,82,76,75,51,76,67,54,53,50,50,53,54,58,74,73,52,76,52,72,70,58,56,54,51,55,59,63,70,64,66,79,81,79,70,82,88,76,81,87,77,85,82,85,86,86,86,89,83,91,77,92,78,81,78,87,74,78,81,76,79,76,89,71,91,86,72,94,76,67,82,77,76,77,46,73,69,53,50,53,38,72,70,40,99,67,56,51,73,67,53,53,52,54,51,52,52,53,50,52,50,53,48,52,53,51,51,54,48,49,54,51,50,52,52,52,51,49,54,53,50,50,55,50,51,53,53,50,52,52,52,51,53,50,50,54,50,51,51,52,52,51,49,54,54,50,54,54,53,55,61,55,63,66,66,75,76,73,81,86,80,82,78,82,76,79,81,77,80,79,83,81,80,88,83,137

Secondary structure (DSSP, 8-state):
--PPPPP---PPPPPHHHHHHHHHHH---HHHHHHHHHHTTTS-------------------------------S--TT---PPPHHHHHHHHSSS--HHHHHHHHHHHHHHHHHHHHHHHHHHHHHHHHHHHHHHHHHHHHHHHHHHHHHHHHHHHHHHHHHSSSSS------------------

pLDDT: mean 71.03, std 21.62, range [32.0, 98.69]

Radius of gyration: 45.81 Å; Cα contacts (8 Å, |Δi|>4): 11; chains: 1; bounding box: 99×49×159 Å

InterPro domains:
  IPR022786 Geminin/Multicilin [PF07412] (82-154)